Protein AF-A0A2D6A0P9-F1 (afdb_monomer_lite)

Radius of gyration: 38.83 Å; chains: 1; bounding box: 72×22×113 Å

Structure (mmCIF, N/CA/C/O backbone):
data_AF-A0A2D6A0P9-F1
#
_entry.id   AF-A0A2D6A0P9-F1
#
loop_
_atom_site.group_PDB
_atom_site.id
_atom_site.type_symbol
_atom_site.label_atom_id
_atom_site.label_alt_id
_atom_site.label_comp_id
_atom_site.label_asym_id
_atom_site.label_entity_id
_atom_site.label_seq_id
_atom_site.pdbx_PDB_ins_code
_atom_site.Cartn_x
_atom_site.Cartn_y
_atom_site.Cartn_z
_atom_site.occupancy
_atom_site.B_iso_or_equiv
_atom_site.auth_seq_id
_atom_site.auth_comp_id
_atom_site.auth_asym_id
_atom_site.auth_atom_id
_atom_site.pdbx_PDB_model_num
ATOM 1 N N . MET A 1 1 ? -15.999 3.905 63.689 1.00 40.38 1 MET A N 1
ATOM 2 C CA . MET A 1 1 ? -17.052 3.906 62.645 1.00 40.38 1 MET A CA 1
ATOM 3 C C . MET A 1 1 ? -16.659 4.670 61.377 1.00 40.38 1 MET A C 1
ATOM 5 O O . MET A 1 1 ? -16.803 4.111 60.302 1.00 40.38 1 MET A O 1
ATOM 9 N N . ARG A 1 2 ? -16.062 5.872 61.453 1.00 30.16 2 ARG A N 1
ATOM 10 C CA . ARG A 1 2 ? -15.564 6.620 60.271 1.00 30.16 2 ARG A CA 1
ATOM 11 C C . ARG A 1 2 ? -14.495 5.871 59.438 1.00 30.16 2 ARG A C 1
ATOM 13 O O . ARG A 1 2 ? -14.420 6.048 58.229 1.00 30.16 2 ARG A O 1
ATOM 20 N N . ASN A 1 3 ? -13.728 4.979 60.074 1.00 32.72 3 ASN A N 1
ATOM 21 C CA . ASN A 1 3 ? -12.603 4.271 59.447 1.00 32.72 3 ASN A CA 1
ATOM 22 C C . ASN A 1 3 ? -12.998 3.080 58.550 1.00 32.72 3 ASN A C 1
ATOM 24 O O . ASN A 1 3 ? -12.207 2.706 57.693 1.00 32.72 3 ASN A O 1
ATOM 28 N N . GLN A 1 4 ? -14.196 2.499 58.692 1.00 40.84 4 GLN A N 1
ATOM 29 C CA . GLN A 1 4 ? -14.620 1.361 57.851 1.00 40.84 4 GLN A CA 1
ATOM 30 C C . GLN A 1 4 ? -15.237 1.815 56.521 1.00 40.84 4 GLN A C 1
ATOM 32 O O . GLN A 1 4 ? -14.957 1.229 55.479 1.00 40.84 4 GLN A O 1
ATOM 37 N N . ILE A 1 5 ? -15.986 2.922 56.535 1.00 40.41 5 ILE A N 1
ATOM 38 C CA . ILE A 1 5 ? -16.500 3.564 55.316 1.00 40.41 5 ILE A CA 1
ATOM 39 C C . ILE A 1 5 ? -15.340 4.164 54.507 1.00 40.41 5 ILE A C 1
ATOM 41 O O . ILE A 1 5 ? -15.292 4.011 53.289 1.00 40.41 5 ILE A O 1
ATOM 45 N N . LEU A 1 6 ? -14.347 4.762 55.181 1.00 35.59 6 LEU A N 1
ATOM 46 C CA . LEU A 1 6 ? -13.111 5.193 54.527 1.00 35.59 6 LEU A CA 1
ATOM 47 C C . LEU A 1 6 ? -12.331 4.011 53.943 1.00 35.59 6 LEU A C 1
ATOM 49 O O . LEU A 1 6 ? -11.825 4.157 52.845 1.00 35.59 6 LEU A O 1
ATOM 53 N N . GLY A 1 7 ? -12.291 2.845 54.600 1.00 37.56 7 GLY A N 1
ATOM 54 C CA . GLY A 1 7 ? -11.645 1.638 54.068 1.00 37.56 7 GLY A CA 1
ATOM 55 C C . GLY A 1 7 ? -12.278 1.121 52.771 1.00 37.56 7 GLY A C 1
ATOM 56 O O . GLY A 1 7 ? -11.560 0.797 51.827 1.00 37.56 7 GLY A O 1
ATOM 57 N N . LEU A 1 8 ? -13.610 1.122 52.674 1.00 39.59 8 LEU A N 1
ATOM 58 C CA . LEU A 1 8 ? -14.334 0.762 51.447 1.00 39.59 8 LEU A CA 1
ATOM 59 C C . LEU A 1 8 ? -14.102 1.779 50.317 1.00 39.59 8 LEU A C 1
ATOM 61 O O . LEU A 1 8 ? -13.885 1.384 49.176 1.00 39.59 8 LEU A O 1
ATOM 65 N N . ILE A 1 9 ? -14.054 3.077 50.630 1.00 41.88 9 ILE A N 1
ATOM 66 C CA . ILE A 1 9 ? -13.776 4.135 49.643 1.00 41.88 9 ILE A CA 1
ATOM 67 C C . ILE A 1 9 ? -12.290 4.141 49.217 1.00 41.88 9 ILE A C 1
ATOM 69 O O . ILE A 1 9 ? -11.996 4.334 48.039 1.00 41.88 9 ILE A O 1
ATOM 73 N N . PHE A 1 10 ? -11.348 3.864 50.128 1.00 35.12 10 PHE A N 1
ATOM 74 C CA . PHE A 1 10 ? -9.910 3.758 49.824 1.00 35.12 10 PHE A CA 1
ATOM 75 C C . PHE A 1 10 ? -9.577 2.515 48.990 1.00 35.12 10 PHE A C 1
ATOM 77 O O . PHE A 1 10 ? -8.686 2.550 48.147 1.00 35.12 10 PHE A O 1
ATOM 84 N N . SER A 1 11 ? -10.326 1.424 49.173 1.00 42.66 11 SER A N 1
ATOM 85 C CA . SER A 1 11 ? -10.212 0.229 48.323 1.00 42.66 11 SER A CA 1
ATOM 86 C C . SER A 1 11 ? -10.643 0.523 46.877 1.00 42.66 11 SER A C 1
ATOM 88 O O . SER A 1 11 ? -10.115 -0.061 45.933 1.00 42.66 11 SER A O 1
ATOM 90 N N . PHE A 1 12 ? -11.562 1.479 46.698 1.00 39.47 12 PHE A N 1
ATOM 91 C CA . PHE A 1 12 ? -12.054 1.936 45.398 1.00 39.47 12 PHE A CA 1
ATOM 92 C C . PHE A 1 12 ? -11.124 2.938 44.692 1.00 39.47 12 PHE A C 1
ATOM 94 O O . PHE A 1 12 ? -11.155 3.001 43.467 1.00 39.47 12 PHE A O 1
ATOM 101 N N . SER A 1 13 ? -10.273 3.691 45.403 1.00 40.31 13 SER A N 1
ATOM 102 C CA . SER A 1 13 ? -9.307 4.618 44.778 1.00 40.31 13 SER A CA 1
ATOM 103 C C . SER A 1 13 ? -8.029 3.935 44.272 1.00 40.31 13 SER A C 1
ATOM 105 O O . SER A 1 13 ? -7.332 4.492 43.425 1.00 40.31 13 SER A O 1
ATOM 107 N N . LEU A 1 14 ? -7.747 2.711 44.729 1.00 40.72 14 LEU A N 1
ATOM 108 C CA . LEU A 1 14 ? -6.624 1.883 44.266 1.00 40.72 14 LEU A CA 1
ATOM 109 C C . LEU A 1 14 ? -6.946 1.049 43.013 1.00 40.72 14 LEU A C 1
ATOM 111 O O . LEU A 1 14 ? -6.034 0.645 42.292 1.00 40.72 14 LEU A O 1
ATOM 115 N N . PHE A 1 15 ? -8.226 0.833 42.706 1.00 39.34 15 PHE A N 1
ATOM 116 C CA . PHE A 1 15 ? -8.647 0.035 41.550 1.00 39.34 15 PHE A CA 1
ATOM 117 C C . PHE A 1 15 ? -8.414 0.720 40.184 1.00 39.34 15 PHE A C 1
ATOM 119 O O . PHE A 1 15 ? -7.954 0.047 39.261 1.00 39.34 15 PHE A O 1
ATOM 126 N N . PRO A 1 16 ? -8.617 2.047 40.018 1.00 44.25 16 PRO A N 1
ATOM 127 C CA . PRO A 1 16 ? -8.251 2.738 38.783 1.00 44.25 16 PRO A CA 1
ATOM 128 C C . PRO A 1 16 ? -6.735 2.776 38.570 1.00 44.25 16 PRO A C 1
ATOM 130 O O . PRO A 1 16 ? -6.275 2.727 37.433 1.00 44.25 16 PRO A O 1
ATOM 133 N N . ALA A 1 17 ? -5.951 2.827 39.654 1.00 33.84 17 ALA A N 1
ATOM 134 C CA . ALA A 1 17 ? -4.496 2.876 39.574 1.00 33.84 17 ALA A CA 1
ATOM 135 C C . ALA A 1 17 ? -3.906 1.557 39.056 1.00 33.84 17 ALA A C 1
ATOM 137 O O . ALA A 1 17 ? -2.987 1.596 38.252 1.00 33.84 17 ALA A O 1
ATOM 138 N N . ALA A 1 18 ? -4.461 0.398 39.423 1.00 38.28 18 ALA A N 1
ATOM 139 C CA . ALA A 1 18 ? -3.996 -0.890 38.898 1.00 38.28 18 ALA A CA 1
ATOM 140 C C . ALA A 1 18 ? -4.337 -1.100 37.408 1.00 38.28 18 ALA A C 1
ATOM 142 O O . ALA A 1 18 ? -3.587 -1.766 36.700 1.00 38.28 18 ALA A O 1
ATOM 143 N N . VAL A 1 19 ? -5.426 -0.494 36.916 1.00 40.72 19 VAL A N 1
ATOM 144 C CA . VAL A 1 19 ? -5.802 -0.505 35.487 1.00 40.72 19 VAL A CA 1
ATOM 145 C C . VAL A 1 19 ? -4.968 0.501 34.675 1.00 40.72 19 VAL A C 1
ATOM 147 O O . VAL A 1 19 ? -4.683 0.258 33.506 1.00 40.72 19 VAL A O 1
ATOM 150 N N . LEU A 1 20 ? -4.526 1.604 35.293 1.00 39.50 20 LEU A N 1
ATOM 151 C CA . LEU A 1 20 ? -3.687 2.636 34.664 1.00 39.50 20 LEU A CA 1
ATOM 152 C C . LEU A 1 20 ? -2.169 2.413 34.823 1.00 39.50 20 LEU A C 1
ATOM 154 O O . LEU A 1 20 ? -1.399 3.016 34.083 1.00 39.50 20 LEU A O 1
ATOM 158 N N . ALA A 1 21 ? -1.726 1.570 35.761 1.00 34.00 21 ALA A N 1
ATOM 159 C CA . ALA A 1 21 ? -0.309 1.287 36.031 1.00 34.00 21 ALA A CA 1
ATOM 160 C C . ALA A 1 21 ? 0.241 0.064 35.276 1.00 34.00 21 ALA A C 1
ATOM 162 O O . ALA A 1 21 ? 1.379 -0.345 35.512 1.00 34.00 21 ALA A O 1
ATOM 163 N N . MET A 1 22 ? -0.538 -0.537 34.372 1.00 36.09 22 MET A N 1
ATOM 164 C CA . MET A 1 22 ? -0.030 -1.603 33.509 1.00 36.09 22 MET A CA 1
ATOM 165 C C . MET A 1 22 ? 0.780 -1.012 32.355 1.00 36.09 22 MET A C 1
ATOM 167 O O . MET A 1 22 ? 0.416 0.040 31.824 1.00 36.09 22 MET A O 1
ATOM 171 N N . PRO A 1 23 ? 1.903 -1.651 31.984 1.00 34.94 23 PRO A N 1
ATOM 172 C CA . PRO A 1 23 ? 2.896 -1.041 31.123 1.00 34.94 23 PRO A CA 1
ATOM 173 C C . PRO A 1 23 ? 2.251 -0.695 29.788 1.00 34.94 23 PRO A C 1
ATOM 175 O O . PRO A 1 23 ? 1.823 -1.576 29.041 1.00 34.94 23 PRO A O 1
ATOM 178 N N . ILE A 1 24 ? 2.236 0.601 29.472 1.00 38.19 24 ILE A N 1
ATOM 179 C CA . ILE A 1 24 ? 2.260 1.059 28.088 1.00 38.19 24 ILE A CA 1
ATOM 180 C C . ILE A 1 24 ? 3.425 0.295 27.468 1.00 38.19 24 ILE A C 1
ATOM 182 O O . ILE A 1 24 ? 4.579 0.506 27.844 1.00 38.19 24 ILE A O 1
ATOM 186 N N . CYS A 1 25 ? 3.093 -0.698 26.642 1.00 35.44 25 CYS A N 1
ATOM 187 C CA . CYS A 1 25 ? 4.064 -1.596 26.040 1.00 35.44 25 CYS A CA 1
ATOM 188 C C . CYS A 1 25 ? 5.194 -0.737 25.449 1.00 35.44 25 CYS A C 1
ATOM 190 O O . CYS A 1 25 ? 4.895 0.185 24.682 1.00 35.44 25 CYS A O 1
ATOM 192 N N . PRO A 1 26 ? 6.467 -0.968 25.822 1.00 31.84 26 PRO A N 1
ATOM 193 C CA . PRO A 1 26 ? 7.563 -0.185 25.276 1.00 31.84 26 PRO A CA 1
ATOM 194 C C . PRO A 1 26 ? 7.586 -0.352 23.750 1.00 31.84 26 PRO A C 1
ATOM 196 O O . PRO A 1 26 ? 7.115 -1.378 23.244 1.00 31.84 26 PRO A O 1
ATOM 199 N N . PRO A 1 27 ? 8.123 0.626 22.998 1.00 36.53 27 PRO A N 1
ATOM 200 C CA . PRO A 1 27 ? 8.200 0.546 21.546 1.00 36.53 27 PRO A CA 1
ATOM 201 C C . PRO A 1 27 ? 9.000 -0.704 21.170 1.00 36.53 27 PRO A C 1
ATOM 203 O O . PRO A 1 27 ? 10.221 -0.751 21.326 1.00 36.53 27 PRO A O 1
ATOM 206 N N . MET A 1 28 ? 8.302 -1.757 20.733 1.00 39.94 28 MET A N 1
ATOM 207 C CA . MET A 1 28 ? 8.929 -3.028 20.395 1.00 39.94 28 MET A CA 1
ATOM 208 C C . MET A 1 28 ? 9.713 -2.867 19.097 1.00 39.94 28 MET A C 1
ATOM 210 O O . MET A 1 28 ? 9.201 -3.029 17.989 1.00 39.94 28 MET A O 1
ATOM 214 N N . GLY A 1 29 ? 11.003 -2.588 19.252 1.00 38.53 29 GLY A N 1
ATOM 215 C CA . GLY A 1 29 ? 11.995 -2.936 18.258 1.00 38.53 29 GLY A CA 1
ATOM 216 C C . GLY A 1 29 ? 11.940 -4.441 17.993 1.00 38.53 29 GLY A C 1
ATOM 217 O O . GLY A 1 29 ? 12.135 -5.250 18.893 1.00 38.53 29 GLY A O 1
ATOM 218 N N . LYS A 1 30 ? 11.679 -4.796 16.733 1.00 39.06 30 LYS A N 1
ATOM 219 C CA . LYS A 1 30 ? 12.112 -6.041 16.081 1.00 39.06 30 LYS A CA 1
ATOM 220 C C . LYS A 1 30 ? 11.936 -7.325 16.918 1.00 39.06 30 LYS A C 1
ATOM 222 O O . LYS A 1 30 ? 12.887 -8.079 17.082 1.00 39.06 30 LYS A O 1
ATOM 227 N N . SER A 1 31 ? 10.727 -7.636 17.385 1.00 35.78 31 SER A N 1
ATOM 228 C CA . SER A 1 31 ? 10.410 -9.007 17.805 1.00 35.78 31 SER A CA 1
ATOM 229 C C . SER A 1 31 ? 9.041 -9.436 17.300 1.00 35.78 31 SER A C 1
ATOM 231 O O . SER A 1 31 ? 8.040 -8.733 17.407 1.00 35.78 31 SER A O 1
ATOM 233 N N . LYS A 1 32 ? 9.043 -10.603 16.665 1.00 42.59 32 LYS A N 1
ATOM 234 C C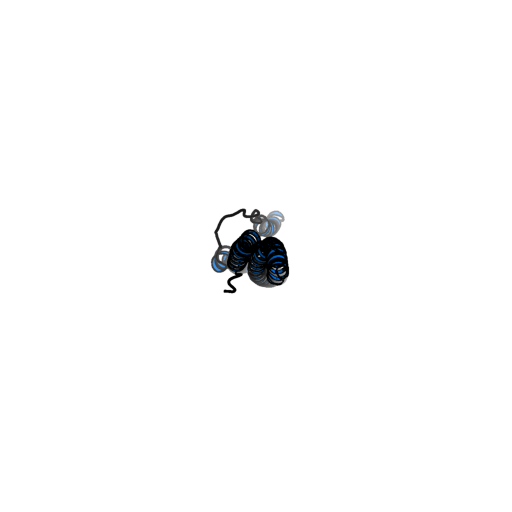A . LYS A 1 32 ? 7.953 -11.212 15.914 1.00 42.59 32 LYS A CA 1
ATOM 235 C C . LYS A 1 32 ? 7.020 -11.920 16.896 1.00 42.59 32 LYS A C 1
ATOM 237 O O . LYS A 1 32 ? 6.983 -13.142 16.940 1.00 42.59 32 LYS A O 1
ATOM 242 N N . VAL A 1 33 ? 6.285 -11.157 17.696 1.00 41.34 33 VAL A N 1
ATOM 243 C CA . VAL A 1 33 ? 5.183 -11.690 18.504 1.00 41.34 33 VAL A CA 1
ATOM 244 C C . VAL A 1 33 ? 3.935 -10.918 18.115 1.00 41.34 33 VAL A C 1
ATOM 246 O O . VAL A 1 33 ? 3.588 -9.906 18.712 1.00 41.34 33 VAL A O 1
ATOM 249 N N . ALA A 1 34 ? 3.276 -11.386 17.055 1.00 42.88 34 ALA A N 1
ATOM 250 C CA . ALA A 1 34 ? 1.879 -11.056 16.826 1.00 42.88 34 ALA A CA 1
ATOM 251 C C . ALA A 1 34 ? 1.097 -11.698 17.980 1.00 42.88 34 ALA A C 1
ATOM 253 O O . ALA A 1 34 ? 0.777 -12.885 17.945 1.00 42.88 34 ALA A O 1
ATOM 254 N N . MET A 1 35 ? 0.923 -10.950 19.067 1.00 47.53 35 MET A N 1
ATOM 255 C CA . MET A 1 35 ? 0.107 -11.389 20.186 1.00 47.53 35 MET A CA 1
ATOM 256 C C . MET A 1 35 ? -1.341 -11.378 19.696 1.00 47.53 35 MET A C 1
ATOM 258 O O . MET A 1 35 ? -1.884 -10.332 19.351 1.00 47.53 35 MET A O 1
ATOM 262 N N . ASP A 1 36 ? -1.901 -12.574 19.553 1.00 52.47 36 ASP A N 1
ATOM 263 C CA . ASP A 1 36 ? -3.213 -12.807 18.962 1.00 52.47 36 ASP A CA 1
ATOM 264 C C . ASP A 1 36 ? -4.312 -12.069 19.749 1.00 52.47 36 ASP A C 1
ATOM 266 O O . ASP A 1 36 ? -4.339 -12.119 20.981 1.00 52.47 36 ASP A O 1
ATOM 270 N N . HIS A 1 37 ? -5.223 -11.390 19.049 1.00 51.22 37 HIS A N 1
ATOM 271 C CA . HIS A 1 37 ? -6.254 -10.513 19.626 1.00 51.22 37 HIS A CA 1
ATOM 272 C C . HIS A 1 37 ? -7.134 -11.243 20.659 1.00 51.22 37 HIS A C 1
ATOM 274 O O . HIS A 1 37 ? -7.597 -10.631 21.626 1.00 51.22 37 HIS A O 1
ATOM 280 N N . ARG A 1 38 ? -7.337 -12.562 20.509 1.00 51.59 38 ARG A N 1
ATOM 281 C CA . ARG A 1 38 ? -8.030 -13.381 21.522 1.00 51.59 38 ARG A CA 1
ATOM 282 C C . ARG A 1 38 ? -7.304 -13.373 22.860 1.00 51.59 38 ARG A C 1
ATOM 284 O O . ARG A 1 38 ? -7.925 -13.133 23.883 1.00 51.59 38 ARG A O 1
ATOM 291 N N . ARG A 1 39 ? -5.977 -13.522 22.858 1.00 52.22 39 ARG A N 1
ATOM 292 C CA . ARG A 1 39 ? -5.190 -13.591 24.095 1.00 52.22 39 ARG A CA 1
ATOM 293 C C . ARG A 1 39 ? -5.232 -12.299 24.903 1.00 52.22 39 ARG A C 1
ATOM 295 O O . ARG A 1 39 ? -5.193 -12.377 26.120 1.00 52.22 39 ARG A O 1
ATOM 302 N N . MET A 1 40 ? -5.324 -11.134 24.263 1.00 53.06 40 MET A N 1
ATOM 303 C CA . MET A 1 40 ? -5.421 -9.853 24.978 1.00 53.06 40 MET A CA 1
ATOM 304 C C . MET A 1 40 ? -6.813 -9.628 25.587 1.00 53.06 40 MET A C 1
ATOM 306 O O . MET A 1 40 ? -6.918 -9.140 26.710 1.00 53.06 40 MET A O 1
ATOM 310 N N . ASN A 1 41 ? -7.868 -10.027 24.872 1.00 52.09 41 ASN A N 1
ATOM 311 C CA . ASN A 1 41 ? -9.249 -9.924 25.349 1.00 52.09 41 ASN A CA 1
ATOM 312 C C . ASN A 1 41 ? -9.524 -10.931 26.489 1.00 52.09 41 ASN A C 1
ATOM 314 O O . ASN A 1 41 ? -10.116 -10.583 27.510 1.00 52.09 41 ASN A O 1
ATOM 318 N N . ASP A 1 42 ? -8.990 -12.148 26.360 1.00 52.88 42 ASP A N 1
ATOM 319 C CA . ASP A 1 42 ? -9.155 -13.226 27.339 1.00 52.88 42 ASP A CA 1
ATOM 320 C C . ASP A 1 42 ? -8.286 -13.024 28.597 1.00 52.88 42 ASP A C 1
ATOM 322 O O . ASP A 1 42 ? -8.706 -13.376 29.696 1.00 52.88 42 ASP A O 1
ATOM 326 N N . ALA A 1 43 ? -7.085 -12.439 28.477 1.00 51.53 43 ALA A N 1
ATOM 327 C CA . ALA A 1 43 ? -6.155 -12.310 29.607 1.00 51.53 43 ALA A CA 1
ATOM 328 C C . ALA A 1 43 ? -6.420 -11.107 30.530 1.00 51.53 43 ALA A C 1
ATOM 330 O O . ALA A 1 43 ? -5.921 -11.098 31.654 1.00 51.53 43 ALA A O 1
ATOM 331 N N . LEU A 1 44 ? -7.157 -10.084 30.076 1.00 53.31 44 LEU A N 1
ATOM 332 C CA . LEU A 1 44 ? -7.300 -8.817 30.812 1.00 53.31 44 LEU A CA 1
ATOM 333 C C . LEU A 1 44 ? -8.755 -8.380 31.049 1.00 53.31 44 LEU A C 1
ATOM 335 O O . LEU A 1 44 ? -9.024 -7.755 32.074 1.00 53.31 44 LEU A O 1
ATOM 339 N N . TYR A 1 45 ? -9.698 -8.707 30.154 1.00 54.75 45 TYR A N 1
ATOM 340 C CA . TYR A 1 45 ? -11.042 -8.108 30.175 1.00 54.75 45 TYR A CA 1
ATOM 341 C C . TYR A 1 45 ? -12.130 -8.964 30.814 1.00 54.75 45 TYR A C 1
ATOM 343 O O . TYR A 1 45 ? -12.875 -8.454 31.657 1.00 54.75 45 TYR A O 1
ATOM 351 N N . LEU A 1 46 ? -12.212 -10.250 30.455 1.00 55.34 46 LEU A N 1
ATOM 352 C CA . LEU A 1 46 ? -13.129 -11.181 31.124 1.00 55.34 46 LEU A CA 1
ATOM 353 C C . LEU A 1 46 ? -12.936 -11.172 32.652 1.00 55.34 46 LEU A C 1
ATOM 355 O O . LEU A 1 46 ? -13.923 -10.966 33.358 1.00 55.34 46 LEU A O 1
ATOM 359 N N . PRO A 1 47 ? -11.695 -11.240 33.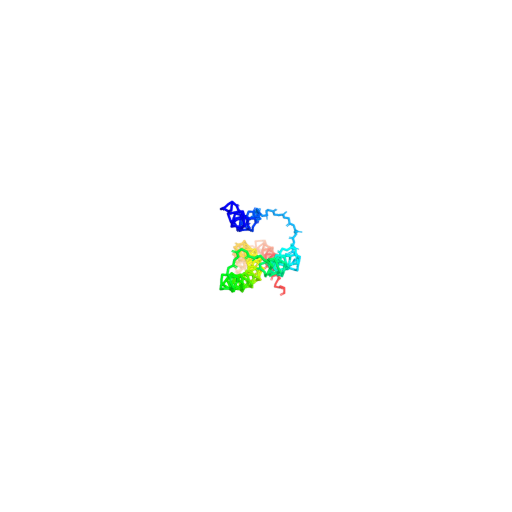181 1.00 61.03 47 PRO A N 1
ATOM 360 C CA . PRO A 1 47 ? -11.477 -11.260 34.622 1.00 61.03 47 PRO A CA 1
ATOM 361 C C . PRO A 1 47 ? -11.974 -9.995 35.326 1.00 61.03 47 PRO A C 1
ATOM 363 O O . PRO A 1 47 ? -12.538 -10.086 36.407 1.00 61.03 47 PRO A O 1
ATOM 366 N N . ALA A 1 48 ? -11.811 -8.804 34.740 1.00 59.25 48 ALA A N 1
ATOM 367 C CA . ALA A 1 48 ? -12.199 -7.551 35.395 1.00 59.25 48 ALA A CA 1
ATOM 368 C C . ALA A 1 48 ? -13.725 -7.371 35.486 1.00 59.25 48 ALA A C 1
ATOM 370 O O . ALA A 1 48 ? -14.236 -6.900 36.505 1.00 59.25 48 ALA A O 1
ATOM 371 N N . VAL A 1 49 ? -14.462 -7.764 34.440 1.00 60.81 49 VAL A N 1
ATOM 372 C CA . VAL A 1 49 ? -15.934 -7.710 34.433 1.00 60.81 49 VAL A CA 1
ATOM 373 C C . VAL A 1 49 ? -16.519 -8.802 35.332 1.00 60.81 49 VAL A C 1
ATOM 375 O O . VAL A 1 49 ? -17.444 -8.527 36.096 1.00 60.81 49 VAL A O 1
ATOM 378 N N . GLU A 1 50 ? -15.944 -10.006 35.308 1.00 64.25 50 GLU A N 1
ATOM 379 C CA . GLU A 1 50 ? -16.339 -11.117 36.182 1.00 64.25 50 GLU A CA 1
ATOM 380 C C . GLU A 1 50 ? -16.034 -10.830 37.659 1.00 64.25 50 GLU A C 1
ATOM 382 O O . GLU A 1 50 ? -16.865 -11.112 38.523 1.00 64.25 50 GLU A O 1
ATOM 387 N N . LEU A 1 51 ? -14.896 -10.195 37.964 1.00 65.25 51 LEU A N 1
ATOM 388 C CA . LEU A 1 51 ? -14.559 -9.736 39.314 1.00 65.25 51 LEU A CA 1
ATOM 389 C C . LEU A 1 51 ? -15.527 -8.654 39.799 1.00 65.25 51 LEU A C 1
ATOM 391 O O . LEU A 1 51 ? -15.915 -8.681 40.965 1.00 65.25 51 LEU A O 1
ATOM 395 N N . PHE A 1 52 ? -15.951 -7.731 38.929 1.00 67.06 52 PHE A N 1
ATOM 396 C CA . PHE A 1 52 ? -16.940 -6.719 39.302 1.00 67.06 52 PHE A CA 1
ATOM 397 C C . PHE A 1 52 ? -18.312 -7.338 39.583 1.00 67.06 52 PHE A C 1
ATOM 399 O O . PHE A 1 52 ? -18.927 -7.011 40.598 1.00 67.06 52 PHE A O 1
ATOM 406 N N . ASP A 1 53 ? -18.791 -8.242 38.724 1.00 66.81 53 ASP A N 1
ATOM 407 C CA . ASP A 1 53 ? -20.076 -8.910 38.936 1.00 66.81 53 ASP A CA 1
ATOM 408 C C . ASP A 1 53 ? -20.023 -9.790 40.205 1.00 66.81 53 ASP A C 1
ATOM 410 O O . ASP A 1 53 ? -20.920 -9.702 41.043 1.00 66.81 53 ASP A O 1
ATOM 414 N N . SER A 1 54 ? -18.934 -10.536 40.429 1.00 68.19 54 SER A N 1
ATOM 415 C CA . SER A 1 54 ? -18.695 -11.310 41.661 1.00 68.19 54 SER A CA 1
ATOM 416 C C . SER A 1 54 ? -18.680 -10.425 42.918 1.00 68.19 54 SER A C 1
ATOM 418 O O . SER A 1 54 ? -19.391 -10.694 43.891 1.00 68.19 54 SER A O 1
ATOM 420 N N . TYR A 1 55 ? -17.952 -9.304 42.878 1.00 65.56 55 TYR A N 1
ATOM 421 C CA . TYR A 1 55 ? -17.897 -8.333 43.972 1.00 65.56 55 TYR A CA 1
ATOM 422 C C . TYR A 1 55 ? -19.262 -7.678 44.226 1.00 65.56 55 TYR A C 1
ATOM 424 O O . TYR A 1 55 ? -19.661 -7.512 45.378 1.00 65.56 55 TYR A O 1
ATOM 432 N N . TYR A 1 56 ? -20.020 -7.339 43.180 1.00 65.62 56 TYR A N 1
ATOM 433 C CA . TYR A 1 56 ? -21.367 -6.782 43.315 1.00 65.62 56 TYR A CA 1
ATOM 434 C C . TYR A 1 56 ? -22.324 -7.778 43.979 1.00 65.62 56 TYR A C 1
ATOM 436 O O . TYR A 1 56 ? -23.069 -7.396 44.883 1.00 65.62 56 TYR A O 1
ATOM 444 N N . TYR A 1 57 ? -22.291 -9.053 43.581 1.00 64.12 57 TYR A N 1
ATOM 445 C CA . TYR A 1 57 ? -23.138 -10.084 44.181 1.00 64.12 57 TYR A CA 1
ATOM 446 C C . TYR A 1 57 ? -22.778 -10.361 45.643 1.00 64.12 57 TYR A C 1
ATOM 448 O O . TYR A 1 57 ? -23.692 -10.465 46.462 1.00 64.12 57 TYR A O 1
ATOM 456 N N . HIS A 1 58 ? -21.491 -10.394 45.999 1.00 60.53 58 HIS A N 1
ATOM 457 C CA . HIS A 1 58 ? -21.076 -10.556 47.395 1.00 60.53 58 HIS A CA 1
ATOM 458 C C . HIS A 1 58 ? -21.443 -9.350 48.271 1.00 60.53 58 HIS A C 1
ATOM 460 O O . HIS A 1 58 ? -22.081 -9.521 49.307 1.00 60.53 58 HIS A O 1
ATOM 466 N N . ASN A 1 59 ? -21.167 -8.120 47.833 1.00 61.97 59 ASN A N 1
ATOM 467 C CA . ASN A 1 59 ? -21.465 -6.934 48.647 1.00 61.97 59 ASN A CA 1
ATOM 468 C C . ASN A 1 59 ? -22.961 -6.615 48.732 1.00 61.97 59 ASN A C 1
ATOM 470 O O . ASN A 1 59 ? -23.410 -6.024 49.712 1.00 61.97 59 ASN A O 1
ATOM 474 N N . LYS A 1 60 ? -23.766 -7.015 47.740 1.00 60.00 60 LYS A N 1
ATOM 475 C CA . LYS A 1 60 ? -25.228 -6.894 47.815 1.00 60.00 60 LYS A CA 1
ATOM 476 C C . LYS A 1 60 ? -25.802 -7.734 48.963 1.00 60.00 60 LYS A C 1
ATOM 478 O O . LYS A 1 60 ? -26.773 -7.306 49.586 1.00 60.00 60 LYS A O 1
ATOM 483 N N . VAL A 1 61 ? -25.198 -8.890 49.253 1.00 58.03 61 VAL A N 1
ATOM 484 C CA . VAL A 1 61 ? -25.567 -9.742 50.394 1.00 58.03 61 VAL A CA 1
ATOM 485 C C . VAL A 1 61 ? -25.168 -9.065 51.710 1.00 58.03 61 VAL A C 1
ATOM 487 O O . VAL A 1 61 ? -26.022 -8.916 52.582 1.00 58.03 61 VAL A O 1
ATOM 490 N N . ASP A 1 62 ? -23.953 -8.526 51.814 1.00 64.25 62 ASP A N 1
ATOM 491 C CA . ASP A 1 62 ? -23.473 -7.870 53.042 1.00 64.25 62 ASP A CA 1
ATOM 492 C C . ASP A 1 62 ? -24.213 -6.559 53.367 1.00 64.25 62 ASP A C 1
ATOM 494 O O . ASP A 1 62 ? -24.595 -6.309 54.513 1.00 64.25 62 ASP A O 1
ATOM 498 N N . LEU A 1 63 ? -24.516 -5.737 52.356 1.00 64.62 63 LEU A N 1
ATOM 499 C CA . LEU A 1 63 ? -25.297 -4.504 52.520 1.00 64.62 63 LEU A CA 1
ATOM 500 C C . LEU A 1 63 ? -26.744 -4.776 52.949 1.00 64.62 63 LEU A C 1
ATOM 502 O O . LEU A 1 63 ? -27.335 -3.953 53.644 1.00 64.62 63 LEU A O 1
ATOM 506 N N . SER A 1 64 ? -27.318 -5.920 52.559 1.00 63.12 64 SER A N 1
ATOM 507 C CA . SER A 1 64 ? -28.679 -6.307 52.956 1.00 63.12 64 SER A CA 1
ATOM 508 C C . SER A 1 64 ? -28.781 -6.756 54.419 1.00 63.12 64 SER A C 1
ATOM 510 O O . SER A 1 64 ? -29.848 -6.636 55.019 1.00 63.12 64 SER A O 1
ATOM 512 N N . GLN A 1 65 ? -27.674 -7.228 55.007 1.00 64.88 65 GLN A N 1
ATOM 513 C CA . GLN A 1 65 ? -27.613 -7.726 56.386 1.00 64.88 65 GLN A CA 1
ATOM 514 C C . GLN A 1 65 ? -27.109 -6.684 57.396 1.00 64.88 65 GLN A C 1
ATOM 516 O O . GLN A 1 65 ? -27.288 -6.861 58.603 1.00 64.88 65 GLN A O 1
ATOM 521 N N . ASN A 1 66 ? -26.504 -5.589 56.929 1.00 63.59 66 ASN A N 1
ATOM 522 C CA . ASN A 1 66 ? -25.929 -4.565 57.794 1.00 63.59 66 ASN A CA 1
ATOM 523 C C . ASN A 1 66 ? -27.022 -3.726 58.474 1.00 63.59 66 ASN A C 1
ATOM 525 O O . ASN A 1 66 ? -27.594 -2.847 57.835 1.00 63.59 66 ASN A O 1
ATOM 529 N N . ARG A 1 67 ? -27.314 -3.992 59.756 1.00 65.56 67 ARG A N 1
ATOM 530 C CA . ARG A 1 67 ? -28.414 -3.375 60.526 1.00 65.56 67 ARG A CA 1
ATOM 531 C C . ARG A 1 67 ? -28.214 -1.891 60.863 1.00 65.56 67 ARG A C 1
ATOM 533 O O . ARG A 1 67 ? -29.192 -1.253 61.235 1.00 65.56 67 ARG A O 1
ATOM 540 N N . ASP A 1 68 ? -27.012 -1.348 60.675 1.00 78.06 68 ASP A N 1
ATOM 541 C CA . ASP A 1 68 ? -26.666 0.032 61.055 1.00 78.06 68 ASP A CA 1
ATOM 542 C C . ASP A 1 68 ? -27.105 1.092 60.029 1.00 78.06 68 ASP A C 1
ATOM 544 O O . ASP A 1 68 ? -27.056 2.286 60.312 1.00 78.06 68 ASP A O 1
ATOM 548 N N . LEU A 1 69 ? -27.542 0.673 58.838 1.00 76.44 69 LEU A N 1
ATOM 549 C CA . LEU A 1 69 ? -28.085 1.562 57.805 1.00 76.44 69 LEU A CA 1
ATOM 550 C C . LEU A 1 69 ? -29.620 1.607 57.860 1.00 76.44 69 LEU A C 1
ATOM 552 O O . LEU A 1 69 ? -30.272 0.632 58.242 1.00 76.44 69 LEU A O 1
ATOM 556 N N . SER A 1 70 ? -30.226 2.708 57.425 1.00 85.12 70 SER A N 1
ATOM 557 C CA . SER A 1 70 ? -31.666 2.759 57.138 1.00 85.12 70 SER A CA 1
ATOM 558 C C . SER A 1 70 ? -32.012 1.990 55.850 1.00 85.12 70 SER A C 1
ATOM 560 O O . SER A 1 70 ? -31.142 1.613 55.057 1.00 85.12 70 SER A O 1
ATOM 562 N N . ALA A 1 71 ? -33.298 1.693 55.635 1.00 81.25 71 ALA A N 1
ATOM 563 C CA . ALA A 1 71 ? -33.755 1.029 54.411 1.00 81.25 71 ALA A CA 1
ATOM 564 C C . ALA A 1 71 ? -33.497 1.888 53.157 1.00 81.25 71 ALA A C 1
ATOM 566 O O . ALA A 1 71 ? -33.005 1.359 52.157 1.00 81.25 71 ALA A O 1
ATOM 567 N N . GLU A 1 72 ? -33.746 3.201 53.230 1.00 83.56 72 GLU A N 1
ATOM 568 C CA . GLU A 1 72 ? -33.430 4.156 52.163 1.00 83.56 72 GLU A CA 1
ATOM 569 C C . GLU A 1 72 ? -31.935 4.191 51.814 1.00 83.56 72 GLU A C 1
ATOM 571 O O . GLU A 1 72 ? -31.586 4.117 50.635 1.00 83.56 72 GLU A O 1
ATOM 576 N N . GLU A 1 73 ? -31.038 4.254 52.805 1.00 81.25 73 GLU A N 1
ATOM 577 C CA . GLU A 1 73 ? -29.587 4.302 52.556 1.00 81.25 73 GLU A CA 1
ATOM 578 C C . GLU A 1 73 ? -29.091 3.030 51.857 1.00 81.25 73 GLU A C 1
ATOM 580 O O . GLU A 1 73 ? -28.335 3.107 50.886 1.00 81.25 73 GLU A O 1
ATOM 585 N N . ARG A 1 74 ? -29.574 1.853 52.283 1.00 77.19 74 ARG A N 1
ATOM 586 C CA . ARG A 1 74 ? -29.266 0.576 51.615 1.00 77.19 74 ARG A CA 1
ATOM 587 C C . ARG A 1 74 ? -29.746 0.569 50.164 1.00 77.19 74 ARG A C 1
ATOM 589 O O . ARG A 1 74 ? -28.999 0.165 49.270 1.00 77.19 74 ARG A O 1
ATOM 596 N N . ALA A 1 75 ? -30.972 1.028 49.914 1.00 81.00 75 ALA A N 1
ATOM 597 C CA . ALA A 1 75 ? -31.538 1.080 48.568 1.00 81.00 75 ALA A CA 1
ATOM 598 C C . ALA A 1 75 ? -30.751 2.028 47.647 1.00 81.00 75 ALA A C 1
ATOM 600 O O . ALA A 1 75 ? -30.484 1.685 46.490 1.00 81.00 75 ALA A O 1
ATOM 601 N N . GLN A 1 76 ? -30.334 3.184 48.167 1.00 81.81 76 GLN A N 1
ATOM 602 C CA . GLN A 1 76 ? -29.561 4.169 47.418 1.00 81.81 76 GLN A CA 1
ATOM 603 C C . GLN A 1 76 ? -28.159 3.647 47.069 1.00 81.81 76 GLN A C 1
ATOM 605 O O . GLN A 1 76 ? -27.764 3.706 45.905 1.00 81.81 76 GLN A O 1
ATOM 610 N N . ILE A 1 77 ? -27.456 3.018 48.017 1.00 81.25 77 ILE A N 1
ATOM 611 C CA . ILE A 1 77 ? -26.146 2.395 47.765 1.00 81.25 77 ILE A CA 1
ATOM 612 C C . ILE A 1 77 ? -26.257 1.317 46.675 1.00 81.25 77 ILE A C 1
ATOM 614 O O . ILE A 1 77 ? -25.484 1.316 45.716 1.00 81.25 77 ILE A O 1
ATOM 618 N N . ILE A 1 78 ? -27.250 0.424 46.759 1.00 79.38 78 ILE A N 1
ATOM 619 C CA . ILE A 1 78 ? -27.463 -0.631 45.751 1.00 79.38 78 ILE A CA 1
ATOM 620 C C . ILE A 1 78 ? -27.703 -0.034 44.355 1.00 79.38 78 ILE A C 1
ATOM 622 O O . ILE A 1 78 ? -27.222 -0.583 43.354 1.00 79.38 78 ILE A O 1
ATOM 626 N N . LYS A 1 79 ? -28.447 1.076 44.278 1.00 81.75 79 LYS A N 1
ATOM 627 C CA . LYS A 1 79 ? -28.711 1.805 43.032 1.00 81.75 79 LYS A CA 1
ATOM 628 C C . LYS A 1 79 ? -27.432 2.419 42.461 1.00 81.75 79 LYS A C 1
ATOM 630 O O . LYS A 1 79 ? -27.175 2.263 41.267 1.00 81.75 79 LYS A O 1
ATOM 635 N N . ASP A 1 80 ? -26.611 3.047 43.295 1.00 81.88 80 ASP A N 1
ATOM 636 C CA . ASP A 1 80 ? -25.360 3.680 42.868 1.00 81.88 80 ASP A CA 1
ATOM 637 C C . ASP A 1 80 ? -24.335 2.651 42.382 1.00 81.88 80 ASP A C 1
ATOM 639 O O . ASP A 1 80 ? -23.750 2.826 41.311 1.00 81.88 80 ASP A O 1
ATOM 643 N N . PHE A 1 81 ? -24.203 1.516 43.075 1.00 79.12 81 PHE A N 1
ATOM 644 C CA . PHE A 1 81 ? -23.364 0.408 42.612 1.00 79.12 81 PHE A CA 1
ATOM 645 C C . PHE A 1 81 ? -23.852 -0.189 41.289 1.00 79.12 81 PHE A C 1
ATOM 647 O O . PHE A 1 81 ? -23.038 -0.501 40.418 1.00 79.12 81 PHE A O 1
ATOM 654 N N . ARG A 1 82 ? -25.172 -0.318 41.093 1.00 78.50 82 ARG A N 1
ATOM 655 C CA . ARG A 1 82 ? -25.729 -0.789 39.815 1.00 78.50 82 ARG A CA 1
ATOM 656 C C . ARG A 1 82 ? -25.384 0.172 38.678 1.00 78.50 82 ARG A C 1
ATOM 658 O O . ARG A 1 82 ? -24.928 -0.260 37.622 1.00 78.50 82 ARG A O 1
ATOM 665 N N . ASN A 1 83 ? -25.555 1.473 38.907 1.00 81.38 83 ASN A N 1
ATOM 666 C CA . ASN A 1 83 ? -25.203 2.507 37.936 1.00 81.38 83 ASN A CA 1
ATOM 667 C C . ASN A 1 83 ? -23.705 2.492 37.608 1.00 81.38 83 ASN A C 1
ATOM 669 O O . ASN A 1 83 ? -23.330 2.629 36.443 1.00 81.38 83 ASN A O 1
ATOM 673 N N . LEU A 1 84 ? -22.849 2.294 38.614 1.00 80.50 84 LEU A N 1
ATOM 674 C CA . LEU A 1 84 ? -21.409 2.162 38.419 1.00 80.50 84 LEU A CA 1
ATOM 675 C C . LEU A 1 84 ? -21.067 0.934 37.565 1.00 80.50 84 LEU A C 1
ATOM 677 O O . LEU A 1 84 ? -20.288 1.054 36.622 1.00 80.50 84 LEU A O 1
ATOM 681 N N . GLY A 1 85 ? -21.709 -0.208 37.820 1.00 77.94 85 GLY A N 1
ATOM 682 C CA . GLY A 1 85 ? -21.535 -1.419 37.017 1.00 77.94 85 GLY A CA 1
ATOM 683 C C . GLY A 1 85 ? -21.906 -1.233 35.549 1.00 77.94 85 GLY A C 1
ATOM 684 O O . GLY A 1 85 ? -21.165 -1.654 34.662 1.00 77.94 85 GLY A O 1
ATOM 685 N N . HIS A 1 86 ? -23.005 -0.527 35.271 1.00 80.00 86 HIS A N 1
ATOM 686 C CA . HIS A 1 86 ? -23.371 -0.176 33.898 1.00 80.00 86 HIS A CA 1
ATOM 687 C C . HIS A 1 86 ? -22.322 0.716 33.225 1.00 80.00 86 HIS A C 1
ATOM 689 O O . HIS A 1 86 ? -21.954 0.462 32.078 1.00 80.00 86 HIS A O 1
ATOM 695 N N . LYS A 1 87 ? -21.797 1.724 33.934 1.00 82.44 87 LYS A N 1
ATOM 696 C CA . LYS A 1 87 ? -20.734 2.596 33.406 1.00 82.44 87 LYS A CA 1
ATOM 697 C C . LYS A 1 87 ? -19.453 1.817 33.106 1.00 82.44 87 LYS A C 1
ATOM 699 O O . LYS A 1 87 ? -18.875 2.014 32.042 1.00 82.44 87 LYS A O 1
ATOM 704 N N . ILE A 1 88 ? -19.041 0.910 33.995 1.00 79.88 88 ILE A N 1
ATOM 705 C CA . ILE A 1 88 ? -17.853 0.063 33.802 1.00 79.88 88 ILE A CA 1
ATOM 706 C C . ILE A 1 88 ? -18.021 -0.836 32.574 1.00 79.88 88 ILE A C 1
ATOM 708 O O . ILE A 1 88 ? -17.128 -0.883 31.732 1.00 79.88 88 ILE A O 1
ATOM 712 N N . LYS A 1 89 ? -19.182 -1.487 32.416 1.00 78.50 89 LYS A N 1
ATOM 713 C CA . LYS A 1 89 ? -19.481 -2.306 31.227 1.00 78.50 89 LYS A CA 1
ATOM 714 C C . LYS A 1 89 ? -19.454 -1.477 29.938 1.00 78.50 89 LYS A C 1
ATOM 716 O O . LYS A 1 89 ? -18.899 -1.925 28.938 1.00 78.50 89 LYS A O 1
ATOM 721 N N . GLY A 1 90 ? -19.985 -0.253 29.975 1.00 80.88 90 GLY A N 1
ATOM 722 C CA . GLY A 1 90 ? -19.910 0.684 28.852 1.00 80.88 90 GLY A CA 1
ATOM 723 C C . GLY A 1 90 ? -18.471 1.050 28.480 1.00 80.88 90 GLY A C 1
ATOM 724 O O . GLY A 1 90 ? -18.097 0.954 27.315 1.00 80.88 90 GLY A O 1
ATOM 725 N N . ILE A 1 91 ? -17.640 1.399 29.467 1.00 82.19 91 ILE A N 1
ATOM 726 C CA . ILE A 1 91 ? -16.215 1.703 29.258 1.00 82.19 91 ILE A CA 1
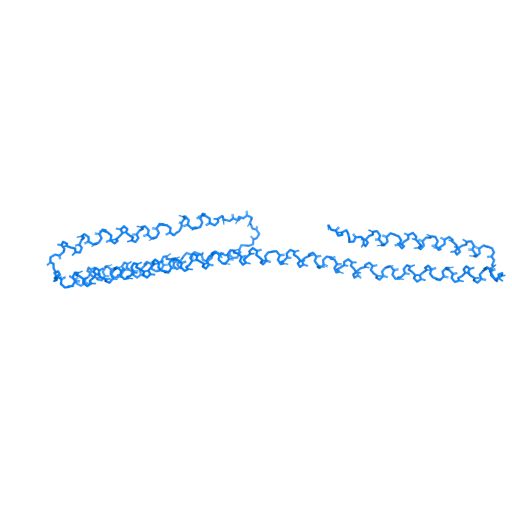ATOM 727 C C . ILE A 1 91 ? -15.480 0.491 28.675 1.00 82.19 91 ILE A C 1
ATOM 729 O O . ILE A 1 91 ? -14.744 0.643 27.702 1.00 82.19 91 ILE A O 1
ATOM 733 N N . ALA A 1 92 ? -15.713 -0.708 29.214 1.00 77.06 92 ALA A N 1
ATOM 734 C CA . ALA A 1 92 ? -15.091 -1.932 28.719 1.00 77.06 92 ALA A CA 1
ATOM 735 C C . ALA A 1 92 ? -15.442 -2.205 27.248 1.00 77.06 92 ALA A C 1
ATOM 737 O O . ALA A 1 92 ? -14.562 -2.508 26.444 1.00 77.06 92 ALA A O 1
ATOM 738 N N . SER A 1 93 ? -16.710 -2.017 26.869 1.00 79.06 93 SER A N 1
ATOM 739 C CA . SER A 1 93 ? -17.137 -2.146 25.473 1.00 79.06 93 SER A CA 1
ATOM 740 C C . SER A 1 93 ? -16.436 -1.136 24.560 1.00 79.06 93 SER A C 1
ATOM 742 O O . SER A 1 93 ? -15.992 -1.502 23.474 1.00 79.06 93 SER A O 1
ATOM 744 N N . THR A 1 94 ? -16.310 0.122 24.992 1.00 82.44 94 THR A N 1
ATOM 745 C CA . THR A 1 94 ? -15.624 1.165 24.216 1.00 82.44 94 THR A CA 1
ATOM 746 C C . THR A 1 94 ? -14.141 0.854 24.039 1.00 82.44 94 THR A C 1
ATOM 748 O O . THR A 1 94 ? -13.612 1.008 22.942 1.00 82.44 94 THR A O 1
ATOM 751 N N . ILE A 1 95 ? -13.454 0.383 25.084 1.00 79.19 95 ILE A N 1
ATOM 752 C CA . ILE A 1 95 ? -12.031 0.037 24.975 1.00 79.19 95 ILE A CA 1
ATOM 753 C C . ILE A 1 95 ? -11.831 -1.173 24.053 1.00 79.19 95 ILE A C 1
ATOM 755 O O . ILE A 1 95 ? -10.865 -1.199 23.286 1.00 79.19 95 ILE A O 1
ATOM 759 N N . ASN A 1 96 ? -12.754 -2.136 24.058 1.00 76.25 96 ASN A N 1
ATOM 760 C CA . ASN A 1 96 ? -12.722 -3.253 23.115 1.00 76.25 96 ASN A CA 1
ATOM 761 C C . ASN A 1 96 ? -12.852 -2.779 21.662 1.00 76.25 96 ASN A C 1
ATOM 763 O O . ASN A 1 96 ? -12.052 -3.189 20.820 1.00 76.25 96 ASN A O 1
ATOM 767 N N . ASP A 1 97 ? -13.786 -1.867 21.376 1.00 80.56 97 ASP A N 1
ATOM 768 C CA . ASP A 1 97 ? -13.912 -1.259 20.044 1.00 80.56 97 ASP A CA 1
ATOM 769 C C . ASP A 1 97 ? -12.635 -0.505 19.638 1.00 80.56 97 ASP A C 1
ATOM 771 O O . ASP A 1 97 ? -12.087 -0.717 18.553 1.00 80.56 97 ASP A O 1
ATOM 775 N N . MET A 1 98 ? -12.093 0.320 20.540 1.00 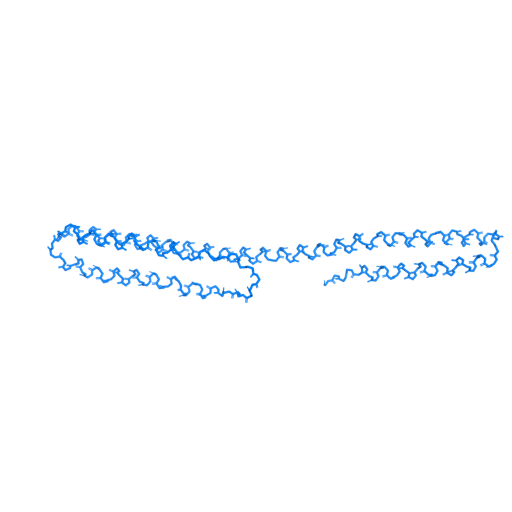79.81 98 MET A N 1
ATOM 776 C CA . MET A 1 98 ? -10.851 1.060 20.296 1.00 79.81 98 MET A CA 1
ATOM 777 C C . MET A 1 98 ? -9.671 0.125 20.013 1.00 79.81 98 MET A C 1
ATOM 779 O O . MET A 1 98 ? -8.872 0.398 19.119 1.00 79.81 98 MET A O 1
ATOM 783 N N . THR A 1 99 ? -9.573 -0.992 20.734 1.00 80.88 99 THR A N 1
ATOM 784 C CA . THR A 1 99 ? -8.507 -1.990 20.563 1.00 80.88 99 THR A CA 1
ATOM 785 C C . THR A 1 99 ? -8.613 -2.706 19.216 1.00 80.88 99 THR A C 1
ATOM 787 O O . THR A 1 99 ? -7.606 -2.874 18.518 1.00 80.88 99 THR A O 1
ATOM 790 N N . ALA A 1 100 ? -9.831 -3.071 18.807 1.00 79.00 100 ALA A N 1
ATOM 791 C CA . ALA A 1 100 ? -10.083 -3.671 17.501 1.00 79.00 100 ALA A CA 1
ATOM 792 C C . ALA A 1 100 ? -9.698 -2.707 16.366 1.00 79.00 100 ALA A C 1
ATOM 794 O O . ALA A 1 100 ? -8.961 -3.071 15.445 1.00 79.00 100 ALA A O 1
ATOM 795 N N . ARG A 1 101 ? -10.117 -1.440 16.471 1.00 84.50 101 ARG A N 1
ATOM 796 C CA . ARG A 1 101 ? -9.787 -0.387 15.497 1.00 84.50 101 ARG A CA 1
ATOM 797 C C . ARG A 1 101 ? -8.291 -0.088 15.439 1.00 84.50 101 ARG A C 1
ATOM 799 O O . ARG A 1 101 ? -7.746 0.086 14.347 1.00 84.50 101 ARG A O 1
ATOM 806 N N . LEU A 1 102 ? -7.612 -0.060 16.586 1.00 82.44 102 LEU A N 1
ATOM 807 C CA . LEU A 1 102 ? -6.161 0.120 16.659 1.00 82.44 102 LEU A CA 1
ATOM 808 C C . LEU A 1 102 ? -5.431 -1.020 15.939 1.00 82.44 102 LEU A C 1
ATOM 810 O O . LEU A 1 102 ? -4.544 -0.769 15.126 1.00 82.44 102 LEU A O 1
ATOM 814 N N . SER A 1 103 ? -5.841 -2.264 16.187 1.00 80.69 103 SER A N 1
ATOM 815 C CA . SER A 1 103 ? -5.261 -3.450 15.545 1.00 80.69 103 SER A CA 1
ATOM 816 C C . SER A 1 103 ? -5.416 -3.413 14.026 1.00 80.69 103 SER A C 1
ATOM 818 O O . SER A 1 103 ? -4.452 -3.656 13.295 1.00 80.69 103 SER A O 1
ATOM 820 N N . GLN A 1 104 ? -6.604 -3.041 13.545 1.00 85.50 104 GLN A N 1
ATOM 821 C CA . GLN A 1 104 ? -6.858 -2.877 12.116 1.00 85.50 104 GLN A CA 1
ATOM 822 C C . GLN A 1 104 ? -5.971 -1.778 11.512 1.00 85.50 104 GLN A C 1
ATOM 824 O O . GLN A 1 104 ? -5.299 -2.005 10.508 1.00 85.50 104 GLN A O 1
ATOM 829 N N . THR A 1 105 ? -5.887 -0.625 12.180 1.00 90.75 105 THR A N 1
ATOM 830 C CA . THR A 1 105 ? -5.070 0.513 11.733 1.00 90.75 105 THR A CA 1
ATOM 831 C C . THR A 1 105 ? -3.588 0.140 11.637 1.00 90.75 105 THR A C 1
ATOM 833 O O . THR A 1 105 ? -2.928 0.470 10.654 1.00 90.75 105 THR A O 1
ATOM 836 N N . MET A 1 106 ? -3.056 -0.602 12.615 1.00 86.38 106 MET A N 1
ATOM 837 C CA . MET A 1 106 ? -1.673 -1.092 12.581 1.00 86.38 106 MET A CA 1
ATOM 838 C C . MET A 1 106 ? -1.418 -2.053 11.411 1.00 86.38 106 MET A C 1
ATOM 840 O O . MET A 1 106 ? -0.357 -1.999 10.786 1.00 86.38 106 MET A O 1
ATOM 844 N N . SER A 1 107 ? -2.385 -2.920 11.096 1.00 86.50 107 SER A N 1
ATOM 845 C CA . SER A 1 107 ? -2.303 -3.825 9.944 1.00 86.50 107 SER A CA 1
ATOM 846 C C . SER A 1 107 ? -2.251 -3.051 8.626 1.00 86.50 107 SER A C 1
ATOM 848 O O . SER A 1 107 ? -1.407 -3.327 7.769 1.00 86.50 107 SER A O 1
ATOM 850 N N . ASP A 1 108 ? -3.101 -2.037 8.479 1.00 89.19 108 ASP A N 1
ATOM 851 C CA . ASP A 1 108 ? -3.169 -1.246 7.253 1.00 89.19 108 ASP A CA 1
ATOM 852 C C . ASP A 1 108 ? -1.935 -0.351 7.075 1.00 89.19 108 ASP A C 1
ATOM 854 O O . ASP A 1 108 ? -1.368 -0.311 5.982 1.00 89.19 108 ASP A O 1
ATOM 858 N N . LEU A 1 109 ? -1.418 0.253 8.151 1.00 91.81 109 LEU A N 1
ATOM 859 C CA . LEU A 1 109 ? -0.142 0.983 8.123 1.00 91.81 109 LEU A CA 1
ATOM 860 C C . LEU A 1 109 ? 1.024 0.104 7.657 1.00 91.81 109 LEU A C 1
ATOM 862 O O . LEU A 1 109 ? 1.887 0.553 6.901 1.00 91.81 109 LEU A O 1
ATOM 866 N N . ARG A 1 110 ? 1.046 -1.170 8.060 1.00 90.12 110 ARG A N 1
ATOM 867 C CA . ARG A 1 110 ? 2.080 -2.107 7.614 1.00 90.12 110 ARG A CA 1
ATOM 868 C C . ARG A 1 110 ? 2.006 -2.369 6.108 1.00 90.12 110 ARG A C 1
ATOM 870 O O . ARG A 1 110 ? 3.041 -2.345 5.448 1.00 90.12 110 ARG A O 1
ATOM 877 N N . LYS A 1 111 ? 0.802 -2.561 5.558 1.00 91.62 111 LYS A N 1
ATOM 878 C CA . LYS A 1 111 ? 0.604 -2.735 4.106 1.00 91.62 111 LYS A CA 1
ATOM 879 C C . LYS A 1 111 ? 1.058 -1.505 3.321 1.00 91.62 111 LYS A C 1
ATOM 881 O O . LYS A 1 111 ? 1.686 -1.647 2.272 1.00 91.62 111 LYS A O 1
ATOM 886 N N . VAL A 1 112 ? 0.765 -0.309 3.835 1.00 94.00 112 VAL A N 1
ATOM 887 C CA . VAL A 1 112 ? 1.223 0.950 3.232 1.00 94.00 112 VAL A CA 1
ATOM 888 C C . VAL A 1 112 ? 2.751 1.005 3.217 1.00 94.00 112 VAL A C 1
ATOM 890 O O . VAL A 1 112 ? 3.325 1.227 2.157 1.00 94.00 112 VAL A O 1
ATOM 893 N N . SER A 1 113 ? 3.416 0.692 4.335 1.00 92.50 113 SER A N 1
ATOM 894 C CA . SER A 1 113 ? 4.886 0.671 4.408 1.00 92.50 113 SER A CA 1
ATOM 895 C C . SER A 1 113 ? 5.530 -0.339 3.446 1.00 92.50 113 SER A C 1
ATOM 897 O O . SER A 1 113 ? 6.561 -0.058 2.833 1.00 92.50 113 SER A O 1
ATOM 899 N N . ASP A 1 114 ? 4.934 -1.520 3.275 1.00 91.00 114 ASP A N 1
ATOM 900 C CA . ASP A 1 114 ? 5.443 -2.520 2.328 1.00 91.00 114 ASP A CA 1
ATOM 901 C C . ASP A 1 114 ? 5.250 -2.075 0.864 1.00 91.00 114 ASP A C 1
ATOM 903 O O . ASP A 1 114 ? 6.112 -2.312 0.007 1.00 91.00 114 ASP A O 1
ATOM 907 N N . THR A 1 115 ? 4.151 -1.370 0.584 1.00 93.19 115 THR A N 1
ATOM 908 C CA . THR A 1 115 ? 3.883 -0.768 -0.730 1.00 93.19 115 THR A CA 1
ATOM 909 C C . THR A 1 115 ? 4.872 0.354 -1.027 1.00 93.19 115 THR A C 1
ATOM 911 O O . THR A 1 115 ? 5.457 0.376 -2.107 1.00 93.19 115 THR A O 1
ATOM 914 N N . GLU A 1 116 ? 5.130 1.233 -0.059 1.00 94.25 116 GLU A N 1
ATOM 915 C CA . GLU A 1 116 ? 6.090 2.333 -0.168 1.00 94.25 116 GLU A CA 1
ATOM 916 C C . GLU A 1 116 ? 7.490 1.821 -0.531 1.00 94.25 116 GLU A C 1
ATOM 918 O O . GLU A 1 116 ? 8.061 2.250 -1.531 1.00 94.25 116 GLU A O 1
ATOM 923 N N . LYS A 1 117 ? 7.993 0.798 0.172 1.00 93.62 117 LYS A N 1
ATOM 924 C CA . LYS A 1 117 ? 9.283 0.158 -0.158 1.00 93.62 117 LYS A CA 1
ATOM 925 C C . LYS A 1 117 ? 9.315 -0.439 -1.562 1.00 93.62 117 LYS A C 1
ATOM 927 O O . LYS A 1 117 ? 10.365 -0.491 -2.203 1.00 93.62 117 LYS A O 1
ATOM 932 N N . THR A 1 118 ? 8.186 -0.964 -2.030 1.00 91.94 118 THR A N 1
ATOM 933 C CA . THR A 1 118 ? 8.081 -1.535 -3.378 1.00 91.94 118 THR A CA 1
ATOM 934 C C . THR A 1 118 ? 8.138 -0.435 -4.434 1.00 91.94 118 THR A C 1
ATOM 936 O O . THR A 1 118 ? 8.840 -0.587 -5.435 1.00 91.94 118 THR A O 1
ATOM 939 N N . VAL A 1 119 ? 7.441 0.678 -4.199 1.00 92.25 119 VAL A N 1
ATOM 940 C CA . VAL A 1 119 ? 7.471 1.861 -5.066 1.00 92.25 119 VAL A CA 1
ATOM 941 C C . VAL A 1 119 ? 8.871 2.469 -5.094 1.00 92.25 119 VAL A C 1
ATOM 943 O O . VAL A 1 119 ? 9.404 2.675 -6.179 1.00 92.25 119 VAL A O 1
ATOM 946 N N . GLU A 1 120 ? 9.511 2.650 -3.940 1.00 93.69 120 GLU A N 1
ATOM 947 C CA . GLU A 1 120 ? 10.873 3.185 -3.829 1.00 93.69 120 GLU A CA 1
ATOM 948 C C . GLU A 1 120 ? 11.881 2.347 -4.631 1.00 93.69 120 GLU A C 1
ATOM 950 O O . GLU A 1 120 ? 12.669 2.876 -5.414 1.00 93.69 120 GLU A O 1
ATOM 955 N N . LYS A 1 121 ? 11.816 1.012 -4.528 1.00 89.81 121 LYS A N 1
ATOM 956 C CA . LYS A 1 121 ? 12.669 0.117 -5.328 1.00 89.81 121 LYS A CA 1
ATOM 957 C C . LYS A 1 121 ? 12.447 0.280 -6.830 1.00 89.81 121 LYS A C 1
ATOM 959 O O . LYS A 1 121 ? 13.415 0.259 -7.590 1.00 89.81 121 LYS A O 1
ATOM 964 N N . ARG A 1 122 ? 11.192 0.422 -7.267 1.00 88.19 122 ARG A N 1
ATOM 965 C CA . ARG A 1 122 ? 10.866 0.646 -8.684 1.00 88.19 122 ARG A CA 1
ATOM 966 C C . ARG A 1 122 ? 11.383 2.001 -9.154 1.00 88.19 122 ARG A C 1
ATOM 968 O O . ARG A 1 122 ? 12.013 2.060 -10.202 1.00 88.19 122 ARG A O 1
ATOM 975 N N . GLN A 1 123 ? 11.189 3.050 -8.361 1.00 90.62 123 GLN A N 1
ATOM 976 C CA . GLN A 1 123 ? 11.687 4.389 -8.659 1.00 90.62 123 GLN A CA 1
ATOM 977 C C . GLN A 1 123 ? 13.213 4.405 -8.779 1.00 90.62 123 GLN A C 1
ATOM 979 O O . GLN A 1 123 ? 13.730 4.887 -9.781 1.00 90.62 123 GLN A O 1
ATOM 984 N N . ASN A 1 124 ? 13.929 3.799 -7.829 1.00 88.31 124 ASN A N 1
ATOM 985 C CA . ASN A 1 124 ? 15.388 3.692 -7.878 1.00 88.31 124 ASN A CA 1
ATOM 986 C C . ASN A 1 124 ? 15.865 2.893 -9.098 1.00 88.31 124 ASN A C 1
ATOM 988 O O . ASN A 1 124 ? 16.866 3.245 -9.718 1.00 88.31 124 ASN A O 1
ATOM 992 N N . SER A 1 125 ? 15.139 1.835 -9.474 1.00 87.56 125 SER A N 1
ATOM 993 C CA . SER A 1 125 ? 15.435 1.089 -10.698 1.00 87.56 125 SER A CA 1
ATOM 994 C C . SER A 1 125 ? 15.269 1.964 -11.942 1.00 87.56 125 SER A C 1
ATOM 996 O O . SER A 1 125 ? 16.172 2.012 -12.771 1.00 87.56 125 SER A O 1
ATOM 998 N N . ILE A 1 126 ? 14.162 2.698 -12.064 1.00 87.69 126 ILE A N 1
ATOM 999 C CA . ILE A 1 126 ? 13.913 3.596 -13.201 1.00 87.69 126 ILE A CA 1
ATOM 1000 C C . ILE A 1 126 ? 14.980 4.694 -13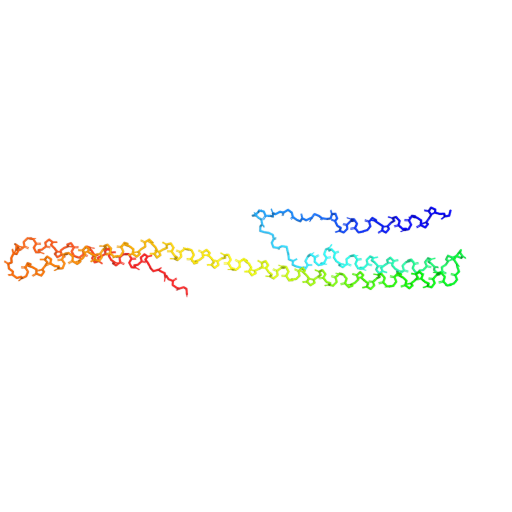.257 1.00 87.69 126 ILE A C 1
ATOM 1002 O O . ILE A 1 126 ? 15.594 4.899 -14.301 1.00 87.69 126 ILE A O 1
ATOM 1006 N N . GLN A 1 127 ? 15.249 5.350 -12.127 1.00 90.81 127 GLN A N 1
ATOM 1007 C CA . GLN A 1 127 ? 16.230 6.428 -12.031 1.00 90.81 127 GLN A CA 1
ATOM 1008 C C . GLN A 1 127 ? 17.640 5.968 -12.420 1.00 90.81 127 GLN A C 1
ATOM 1010 O O . GLN A 1 127 ? 18.398 6.752 -12.981 1.00 90.81 127 GLN A O 1
ATOM 1015 N N . LYS A 1 128 ? 17.988 4.705 -12.151 1.00 88.62 128 LYS A N 1
ATOM 1016 C CA . LYS A 1 128 ? 19.278 4.134 -12.538 1.00 88.62 128 LYS A CA 1
ATOM 1017 C C . LYS A 1 128 ? 19.330 3.730 -14.012 1.00 88.62 128 LYS A C 1
ATOM 1019 O O . LYS A 1 128 ? 20.301 4.044 -14.688 1.00 88.62 128 LYS A O 1
ATOM 1024 N N . HIS A 1 129 ? 18.331 2.997 -14.499 1.00 86.62 129 HIS A N 1
ATOM 1025 C CA . HIS A 1 129 ? 18.430 2.331 -15.801 1.00 86.62 129 HIS A CA 1
ATOM 1026 C C . HIS A 1 129 ? 18.008 3.217 -16.978 1.00 86.62 129 HIS A C 1
ATOM 1028 O O . HIS A 1 129 ? 18.502 3.004 -18.079 1.00 86.62 129 HIS A O 1
ATOM 1034 N N . VAL A 1 130 ? 17.137 4.214 -16.777 1.00 88.88 130 VAL A N 1
ATOM 1035 C CA . VAL A 1 130 ? 16.722 5.115 -17.869 1.00 88.88 130 VAL A CA 1
ATOM 1036 C C . VAL A 1 130 ? 17.892 5.946 -18.414 1.00 88.88 130 VAL A C 1
ATOM 1038 O O . VAL A 1 130 ? 18.066 5.943 -19.629 1.00 88.88 130 VAL A O 1
ATOM 1041 N N . PRO A 1 131 ? 18.736 6.597 -17.587 1.00 92.06 131 PRO A N 1
ATOM 1042 C CA . PRO A 1 131 ? 19.907 7.311 -18.101 1.00 92.06 131 PRO A CA 1
ATOM 1043 C C . PRO A 1 131 ? 20.877 6.397 -18.857 1.00 92.06 131 PRO A C 1
ATOM 1045 O O . PRO A 1 131 ? 21.301 6.748 -19.949 1.00 92.06 131 PRO A O 1
ATOM 1048 N N . MET A 1 132 ? 21.146 5.196 -18.326 1.00 88.38 132 MET A N 1
ATOM 1049 C CA . MET A 1 132 ? 22.010 4.207 -18.987 1.00 88.38 132 MET A CA 1
ATOM 1050 C C . MET A 1 132 ? 21.464 3.775 -20.355 1.00 88.38 132 MET A C 1
ATOM 1052 O O . MET A 1 132 ? 22.225 3.546 -21.286 1.00 88.38 132 MET A O 1
ATOM 1056 N N . PHE A 1 133 ? 20.140 3.640 -20.480 1.00 87.31 133 PHE A N 1
ATOM 1057 C CA . PHE A 1 133 ? 19.502 3.313 -21.753 1.00 87.31 133 PHE A CA 1
ATOM 1058 C C . PHE A 1 133 ? 19.657 4.450 -22.767 1.00 87.31 133 PHE A C 1
ATOM 1060 O O . PHE A 1 133 ? 19.967 4.185 -23.923 1.00 87.31 133 PHE A O 1
ATOM 1067 N N . LEU A 1 134 ? 19.450 5.699 -22.337 1.00 90.94 134 LEU A N 1
ATOM 1068 C CA . LEU A 1 134 ? 19.579 6.864 -23.215 1.00 90.94 134 LEU A CA 1
ATOM 1069 C C . LEU A 1 134 ? 21.017 7.029 -23.717 1.00 90.94 134 LEU A C 1
ATOM 1071 O O . LEU A 1 134 ? 21.205 7.214 -24.911 1.00 90.94 134 LEU A O 1
ATOM 1075 N N . GLU A 1 135 ? 22.010 6.857 -22.844 1.00 90.88 135 GLU A N 1
ATOM 1076 C CA . GLU A 1 135 ? 23.432 6.898 -23.214 1.00 90.88 135 GLU A CA 1
ATOM 1077 C C . GLU A 1 135 ? 23.783 5.826 -24.260 1.00 90.88 135 GLU A C 1
ATOM 1079 O O . GLU A 1 135 ? 24.364 6.137 -25.296 1.00 90.88 135 GLU A O 1
ATOM 1084 N N . ALA A 1 136 ? 23.333 4.582 -24.062 1.00 87.12 136 ALA A N 1
ATOM 1085 C CA . ALA A 1 136 ? 23.554 3.510 -25.035 1.00 87.12 136 ALA A CA 1
ATOM 1086 C C . ALA A 1 136 ? 22.837 3.763 -26.380 1.00 87.12 136 ALA A C 1
ATOM 1088 O O . ALA A 1 136 ? 23.323 3.361 -27.440 1.00 87.12 136 ALA A O 1
ATOM 1089 N N . CYS A 1 137 ? 21.677 4.432 -26.363 1.00 85.12 137 CYS A N 1
ATOM 1090 C CA . CYS A 1 137 ? 20.998 4.869 -27.583 1.00 85.12 137 CYS A CA 1
ATOM 1091 C C . CYS A 1 137 ? 21.765 5.979 -28.314 1.00 85.12 137 CYS A C 1
ATOM 1093 O O . CYS A 1 137 ? 21.850 5.920 -29.541 1.00 85.12 137 CYS A O 1
ATOM 1095 N N . ASP A 1 138 ? 22.326 6.948 -27.589 1.00 93.12 138 ASP A N 1
ATOM 1096 C CA . ASP A 1 138 ? 23.144 8.018 -28.169 1.00 93.12 138 ASP A CA 1
ATOM 1097 C C . ASP A 1 138 ? 24.411 7.440 -28.828 1.00 93.12 138 ASP A C 1
ATOM 1099 O O . ASP A 1 138 ? 24.725 7.781 -29.970 1.00 93.12 138 ASP A O 1
ATOM 1103 N N . GLU A 1 139 ? 25.091 6.489 -28.176 1.00 90.06 139 GLU A N 1
ATOM 1104 C CA . GLU A 1 139 ? 26.242 5.776 -28.756 1.00 90.06 139 GLU A CA 1
ATOM 1105 C C . GLU A 1 139 ? 25.868 5.001 -30.028 1.00 90.06 139 GLU A C 1
ATOM 1107 O O . GLU A 1 139 ? 26.544 5.101 -31.056 1.00 90.06 139 GLU A O 1
ATOM 1112 N N . ALA A 1 140 ? 24.755 4.260 -30.004 1.00 88.00 140 ALA A N 1
ATOM 1113 C CA . ALA A 1 140 ? 24.277 3.540 -31.180 1.00 88.00 140 ALA A CA 1
ATOM 1114 C C . ALA A 1 140 ? 23.967 4.491 -32.349 1.00 88.00 140 ALA A C 1
ATOM 1116 O O . ALA A 1 140 ? 24.282 4.171 -33.499 1.00 88.00 140 ALA A O 1
ATOM 1117 N N . LEU A 1 141 ? 23.384 5.662 -32.070 1.00 92.50 141 LEU A N 1
ATOM 1118 C CA . LEU A 1 141 ? 23.065 6.660 -33.089 1.00 92.50 141 LEU A CA 1
ATOM 1119 C C . LEU A 1 141 ? 24.329 7.185 -33.782 1.00 92.50 141 LEU A C 1
ATOM 1121 O O . LEU A 1 141 ? 24.356 7.232 -35.011 1.00 92.50 141 LEU A O 1
ATOM 1125 N N . ILE A 1 142 ? 25.393 7.477 -33.024 1.00 91.50 142 ILE A N 1
ATOM 1126 C CA . ILE A 1 142 ? 26.692 7.902 -33.577 1.00 91.50 142 ILE A CA 1
ATOM 1127 C C . ILE A 1 142 ? 27.219 6.868 -34.582 1.00 91.50 142 ILE A C 1
ATOM 1129 O O . ILE A 1 142 ? 27.687 7.218 -35.668 1.00 91.50 142 ILE A O 1
ATOM 1133 N N . HIS A 1 143 ? 27.128 5.577 -34.252 1.00 85.75 143 HIS A N 1
ATOM 1134 C CA . HIS A 1 143 ? 27.586 4.524 -35.157 1.00 85.75 143 HIS A CA 1
ATOM 1135 C C . HIS A 1 143 ? 26.698 4.380 -36.395 1.00 85.75 143 HIS A C 1
ATOM 1137 O O . HIS A 1 143 ? 27.228 4.175 -37.486 1.00 85.75 143 HIS A O 1
ATOM 1143 N N . VAL A 1 144 ? 25.376 4.533 -36.261 1.00 89.50 144 VAL A N 1
ATOM 1144 C CA . VAL A 1 144 ? 24.453 4.559 -37.409 1.00 89.50 144 VAL A CA 1
ATOM 1145 C C . VAL A 1 144 ? 24.789 5.714 -38.353 1.00 89.50 144 VAL A C 1
ATOM 1147 O O . VAL A 1 144 ? 24.882 5.497 -39.560 1.00 89.50 144 VAL A O 1
ATOM 1150 N N . GLU A 1 145 ? 25.024 6.917 -37.828 1.00 89.94 145 GLU A N 1
ATOM 1151 C CA . GLU A 1 145 ? 25.420 8.077 -38.633 1.00 89.94 145 GLU A CA 1
ATOM 1152 C C . GLU A 1 145 ? 26.749 7.834 -39.362 1.00 89.94 145 GLU A C 1
ATOM 1154 O O . GLU A 1 145 ? 26.843 8.067 -40.569 1.00 89.94 145 GLU A O 1
ATOM 1159 N N . ALA A 1 146 ? 27.753 7.280 -38.675 1.00 83.12 146 ALA A N 1
ATOM 1160 C CA . ALA A 1 146 ? 29.031 6.922 -39.290 1.00 83.12 146 ALA A CA 1
ATOM 1161 C C . ALA A 1 146 ? 28.870 5.888 -40.422 1.00 83.12 146 ALA A C 1
ATOM 1163 O O . ALA A 1 146 ? 29.489 6.019 -41.478 1.00 83.12 146 ALA A O 1
ATOM 1164 N N . ILE A 1 147 ? 28.011 4.881 -40.239 1.00 84.88 147 ILE A N 1
ATOM 1165 C CA . ILE A 1 147 ? 27.707 3.866 -41.260 1.00 84.88 147 ILE A CA 1
ATOM 1166 C C . ILE A 1 147 ? 27.037 4.502 -42.481 1.00 84.88 147 ILE A C 1
ATOM 1168 O O . ILE A 1 147 ? 27.413 4.179 -43.608 1.00 84.88 147 ILE A O 1
ATOM 1172 N N . LEU A 1 148 ? 26.073 5.405 -42.275 1.00 85.88 148 LEU A N 1
ATOM 1173 C CA . LEU A 1 148 ? 25.387 6.111 -43.362 1.00 85.88 148 LEU A CA 1
ATOM 1174 C C . LEU A 1 148 ? 26.370 6.954 -44.185 1.00 85.88 148 LEU A C 1
ATOM 1176 O O . LEU A 1 148 ? 26.397 6.828 -45.406 1.00 85.88 148 LEU A O 1
ATOM 1180 N N . ILE A 1 149 ? 27.242 7.717 -43.520 1.00 82.31 149 ILE A N 1
ATOM 1181 C CA . ILE A 1 149 ? 28.314 8.492 -44.166 1.00 82.31 149 ILE A CA 1
ATOM 1182 C C . ILE A 1 149 ? 29.250 7.565 -44.962 1.00 82.31 149 ILE A C 1
ATOM 1184 O O . ILE A 1 149 ? 29.594 7.838 -46.115 1.00 82.31 149 ILE A O 1
ATOM 1188 N N . GLY A 1 150 ? 29.634 6.424 -44.384 1.00 77.75 150 GLY A N 1
ATOM 1189 C CA . GLY A 1 150 ? 30.485 5.444 -45.059 1.00 77.75 150 GLY A CA 1
ATOM 1190 C C . GLY A 1 150 ? 29.840 4.779 -46.271 1.00 77.75 150 GLY A C 1
ATOM 1191 O O . GLY A 1 150 ? 30.531 4.526 -47.258 1.00 77.75 150 GLY A O 1
ATOM 1192 N N . ALA A 1 151 ? 28.527 4.548 -46.238 1.00 76.44 151 ALA A N 1
ATOM 1193 C CA . ALA A 1 151 ? 27.770 3.989 -47.356 1.00 76.44 151 ALA A CA 1
ATOM 1194 C C . ALA A 1 151 ? 27.724 4.928 -48.577 1.00 76.44 151 ALA A C 1
ATOM 1196 O O . ALA A 1 151 ? 27.615 4.454 -49.707 1.00 76.44 151 ALA A O 1
ATOM 1197 N N . GLU A 1 152 ? 27.889 6.238 -48.374 1.00 83.62 152 GLU A N 1
ATOM 1198 C CA . GLU A 1 152 ? 28.048 7.233 -49.447 1.00 83.62 152 GLU A CA 1
ATOM 1199 C C . GLU A 1 152 ? 29.454 7.216 -50.086 1.00 83.62 152 GLU A C 1
ATOM 1201 O O . GLU A 1 152 ? 29.750 8.005 -50.982 1.00 83.62 152 GLU A O 1
ATOM 1206 N N . GLY A 1 153 ? 30.330 6.298 -49.656 1.00 77.12 153 GLY A N 1
ATOM 1207 C CA . GLY A 1 153 ? 31.668 6.091 -50.220 1.00 77.12 153 GLY A CA 1
ATOM 1208 C C . GLY A 1 153 ? 32.746 7.010 -49.642 1.00 77.12 153 GLY A C 1
ATOM 1209 O O . GLY A 1 153 ? 33.840 7.090 -50.198 1.00 77.12 153 GLY A O 1
ATOM 1210 N N . THR A 1 154 ? 32.455 7.708 -48.542 1.00 78.31 154 THR A N 1
ATOM 1211 C CA . THR A 1 154 ? 33.373 8.685 -47.930 1.00 78.31 154 THR A CA 1
ATOM 1212 C C . THR A 1 154 ? 34.290 8.094 -46.849 1.00 78.31 154 THR A C 1
ATOM 1214 O O . THR A 1 154 ? 35.304 8.708 -46.515 1.00 78.31 154 THR A O 1
ATOM 1217 N N . LEU A 1 155 ? 33.988 6.895 -46.329 1.00 77.62 155 LEU A N 1
ATOM 1218 C CA . LEU A 1 155 ? 34.826 6.173 -45.360 1.00 77.62 155 LEU A CA 1
ATOM 1219 C C . LEU A 1 155 ? 35.581 5.010 -46.008 1.00 77.62 155 LEU A C 1
ATOM 1221 O O . LEU A 1 155 ? 35.138 4.415 -46.991 1.00 77.62 155 LEU A O 1
ATOM 1225 N N . SER A 1 156 ? 36.711 4.633 -45.406 1.00 86.81 156 SER A N 1
ATOM 1226 C CA . SER A 1 156 ? 37.384 3.381 -45.749 1.00 86.81 156 SER A CA 1
ATOM 1227 C C . SER A 1 156 ? 36.538 2.174 -45.326 1.00 86.81 156 SER A C 1
ATOM 1229 O O . SER A 1 156 ? 35.784 2.223 -44.351 1.00 86.81 156 SER A O 1
ATOM 1231 N N . VAL A 1 157 ? 36.708 1.049 -46.026 1.00 84.62 157 VAL A N 1
ATOM 1232 C CA . VAL A 1 157 ? 36.043 -0.228 -45.696 1.00 84.62 157 VAL A CA 1
ATOM 1233 C C . VAL A 1 157 ? 36.355 -0.672 -44.259 1.00 84.62 157 VAL A C 1
ATOM 1235 O O . VAL A 1 157 ? 35.502 -1.234 -43.576 1.00 84.62 157 VAL A O 1
ATOM 1238 N N . GLU A 1 158 ? 37.565 -0.393 -43.776 1.00 88.00 158 GLU A N 1
ATOM 1239 C CA . GLU A 1 158 ? 37.993 -0.695 -42.406 1.00 88.00 158 GLU A CA 1
ATOM 1240 C C . GLU A 1 158 ? 37.225 0.133 -41.368 1.00 88.00 158 GLU A C 1
ATOM 1242 O O . GLU A 1 158 ? 36.738 -0.428 -40.387 1.00 88.00 158 GLU A O 1
ATOM 1247 N N . ALA A 1 159 ? 37.057 1.439 -41.608 1.00 82.69 159 ALA A N 1
ATOM 1248 C CA . ALA A 1 159 ? 36.285 2.318 -40.732 1.00 82.69 159 ALA A CA 1
ATOM 1249 C C . ALA A 1 159 ? 34.797 1.935 -40.719 1.00 82.69 159 ALA A C 1
ATOM 1251 O O . ALA A 1 159 ? 34.195 1.854 -39.652 1.00 82.69 159 ALA A O 1
ATOM 1252 N N . PHE A 1 160 ? 34.229 1.602 -41.882 1.00 82.44 160 PHE A N 1
ATOM 1253 C CA . PHE A 1 160 ? 32.855 1.110 -41.994 1.00 82.44 160 PHE A CA 1
ATOM 1254 C C . PHE A 1 160 ? 32.630 -0.185 -41.193 1.00 82.44 160 PHE A C 1
ATOM 1256 O O . PHE A 1 160 ? 31.682 -0.290 -40.411 1.00 82.44 160 PHE A O 1
ATOM 1263 N N . ASN A 1 161 ? 33.530 -1.165 -41.334 1.00 85.56 161 ASN A N 1
ATOM 1264 C CA . ASN A 1 161 ? 33.447 -2.431 -40.600 1.00 85.56 161 ASN A CA 1
ATOM 1265 C C . ASN A 1 161 ? 33.614 -2.243 -39.085 1.00 85.56 161 ASN A C 1
ATOM 1267 O O . ASN A 1 161 ? 32.948 -2.932 -38.309 1.00 85.56 161 ASN A O 1
ATOM 1271 N N . ALA A 1 162 ? 34.473 -1.313 -38.656 1.00 89.44 162 ALA A N 1
ATOM 1272 C CA . ALA A 1 162 ? 34.609 -0.959 -37.248 1.00 89.44 162 ALA A CA 1
ATOM 1273 C C . ALA A 1 162 ? 33.298 -0.372 -36.696 1.00 89.44 162 ALA A C 1
ATOM 1275 O O . ALA A 1 162 ? 32.797 -0.868 -35.690 1.00 89.44 162 ALA A O 1
ATOM 1276 N N . SER A 1 163 ? 32.680 0.589 -37.391 1.00 84.81 163 SER A N 1
ATOM 1277 C CA . SER A 1 163 ? 31.402 1.183 -36.970 1.00 84.81 163 SER A CA 1
ATOM 1278 C C . SER A 1 163 ? 30.261 0.162 -36.885 1.00 84.81 163 SER A C 1
ATOM 1280 O O . SER A 1 163 ? 29.486 0.196 -35.934 1.00 84.81 163 SER A O 1
ATOM 1282 N N . MET A 1 164 ? 30.178 -0.795 -37.817 1.00 82.38 164 MET A N 1
ATOM 1283 C CA . MET A 1 164 ? 29.197 -1.892 -37.756 1.00 82.38 164 MET A CA 1
ATOM 1284 C C . MET A 1 164 ? 29.380 -2.784 -36.520 1.00 82.38 164 MET A C 1
ATOM 1286 O O . MET A 1 164 ? 28.400 -3.234 -35.923 1.00 82.38 164 MET A O 1
ATOM 1290 N N . LYS A 1 165 ? 30.632 -3.050 -36.129 1.00 91.00 165 LYS A N 1
ATOM 1291 C CA . LYS A 1 165 ? 30.947 -3.846 -34.940 1.00 91.00 165 LYS A CA 1
ATOM 1292 C C . LYS A 1 165 ? 30.581 -3.104 -33.655 1.00 91.00 165 LYS A C 1
ATOM 1294 O O . LYS A 1 165 ? 29.970 -3.709 -32.779 1.00 91.00 165 LYS A O 1
ATOM 1299 N N . GLU A 1 166 ? 30.916 -1.821 -33.555 1.00 89.31 166 GLU A N 1
ATOM 1300 C CA . GLU A 1 166 ? 30.568 -1.006 -32.385 1.00 89.31 166 GLU A CA 1
ATOM 1301 C C . GLU A 1 166 ? 29.046 -0.823 -32.255 1.00 89.31 166 GLU A C 1
ATOM 1303 O O . GLU A 1 166 ? 28.500 -0.997 -31.169 1.00 89.31 166 GLU A O 1
ATOM 1308 N N . LEU A 1 167 ? 28.320 -0.637 -33.368 1.00 88.12 167 LEU A N 1
ATOM 1309 C CA . LEU A 1 167 ? 26.852 -0.639 -33.362 1.00 88.12 167 LEU A CA 1
ATOM 1310 C C . LEU A 1 167 ? 26.280 -1.950 -32.802 1.00 88.12 167 LEU A C 1
ATOM 1312 O O . LEU A 1 167 ? 25.331 -1.942 -32.018 1.00 88.12 167 LEU A O 1
ATOM 1316 N N . TRP A 1 168 ? 26.850 -3.093 -33.193 1.00 90.12 168 TRP A N 1
ATOM 1317 C CA . TRP A 1 168 ? 26.426 -4.391 -32.668 1.00 90.12 168 TRP A CA 1
ATOM 1318 C C . TRP A 1 168 ? 26.636 -4.503 -31.152 1.00 90.12 168 TRP A C 1
ATOM 1320 O O . TRP A 1 168 ? 25.777 -5.051 -30.457 1.00 90.12 168 TRP A O 1
ATOM 1330 N N . MET A 1 169 ? 27.748 -3.972 -30.637 1.00 88.94 169 MET A N 1
ATOM 1331 C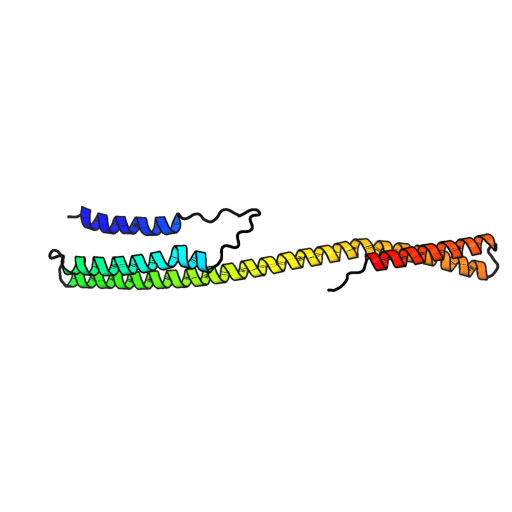 CA . MET A 1 169 ? 28.035 -3.931 -29.199 1.00 88.94 169 MET A CA 1
ATOM 1332 C C . MET A 1 169 ? 27.054 -3.012 -28.460 1.00 88.94 169 MET A C 1
ATOM 1334 O O . MET A 1 169 ? 26.411 -3.466 -27.515 1.00 88.94 169 MET A O 1
ATOM 1338 N N . ALA A 1 170 ? 26.823 -1.794 -28.957 1.00 84.44 170 ALA A N 1
ATOM 1339 C CA . ALA A 1 170 ? 25.855 -0.861 -28.377 1.00 84.44 170 ALA A CA 1
ATOM 1340 C C . ALA A 1 170 ? 24.430 -1.455 -28.334 1.00 84.44 170 ALA A C 1
ATOM 1342 O O . ALA A 1 170 ? 23.726 -1.364 -27.327 1.00 84.44 170 ALA A O 1
ATOM 1343 N N . MET A 1 171 ? 24.005 -2.167 -29.386 1.00 84.06 171 MET A N 1
ATOM 1344 C CA . MET A 1 171 ? 22.720 -2.882 -29.386 1.00 84.06 171 MET A CA 1
ATOM 1345 C C . MET A 1 171 ? 22.651 -4.007 -28.337 1.00 84.06 171 MET A C 1
ATOM 1347 O O . MET A 1 171 ? 21.574 -4.277 -27.790 1.00 84.06 171 MET A O 1
ATOM 1351 N N . ALA A 1 172 ? 23.768 -4.683 -28.053 1.00 87.12 172 ALA A N 1
ATOM 1352 C CA . ALA A 1 172 ? 23.833 -5.696 -27.002 1.00 87.12 172 ALA A CA 1
ATOM 1353 C C . ALA A 1 172 ? 23.682 -5.068 -25.606 1.00 87.12 172 ALA A C 1
ATOM 1355 O O . ALA A 1 172 ? 22.939 -5.608 -24.779 1.00 87.12 172 ALA A O 1
ATOM 1356 N N . ASP A 1 173 ? 24.291 -3.904 -25.384 1.00 84.00 173 ASP A N 1
ATOM 1357 C CA . ASP A 1 173 ? 24.197 -3.154 -24.130 1.00 84.00 173 ASP A CA 1
ATOM 1358 C C . ASP A 1 173 ? 22.784 -2.596 -23.910 1.00 84.00 173 ASP A C 1
ATOM 1360 O O . ASP A 1 173 ? 22.204 -2.797 -22.839 1.00 84.00 173 ASP A O 1
ATOM 1364 N N . ILE A 1 174 ? 22.140 -2.042 -24.947 1.00 84.50 174 ILE A N 1
ATOM 1365 C CA . ILE A 1 174 ? 20.719 -1.640 -24.913 1.00 84.50 174 ILE A CA 1
ATOM 1366 C C . ILE A 1 174 ? 19.834 -2.817 -24.477 1.00 84.50 174 ILE A C 1
ATOM 1368 O O . ILE A 1 174 ? 18.981 -2.688 -23.590 1.00 84.50 174 ILE A O 1
ATOM 1372 N N . LYS A 1 175 ? 20.048 -4.000 -25.068 1.00 86.19 175 LYS A N 1
ATOM 1373 C CA . LYS A 1 175 ? 19.306 -5.217 -24.715 1.00 86.19 175 LYS A CA 1
ATOM 1374 C C . LYS A 1 175 ? 19.563 -5.639 -23.266 1.00 86.19 175 LYS A C 1
ATOM 1376 O O . LYS A 1 175 ? 18.638 -6.095 -22.589 1.00 86.19 175 LYS A O 1
ATOM 1381 N N . GLN A 1 176 ? 20.792 -5.502 -22.773 1.00 85.00 176 GLN A N 1
ATOM 1382 C CA . GLN A 1 176 ? 21.130 -5.802 -21.385 1.00 85.00 176 GLN A CA 1
ATOM 1383 C C . GLN A 1 176 ? 20.437 -4.836 -20.420 1.00 85.00 176 GLN A C 1
ATOM 1385 O O . GLN A 1 176 ? 19.800 -5.296 -19.472 1.00 85.00 176 GLN A O 1
ATOM 1390 N N . VAL A 1 177 ? 20.487 -3.526 -20.676 1.00 80.69 177 VAL A N 1
ATOM 1391 C CA . VAL A 1 177 ? 19.818 -2.506 -19.853 1.00 80.69 177 VAL A CA 1
ATOM 1392 C C . VAL A 1 177 ? 18.304 -2.726 -19.834 1.00 80.69 177 VAL A C 1
ATOM 1394 O O . VAL A 1 177 ? 17.694 -2.660 -18.768 1.00 80.69 177 VAL A O 1
ATOM 1397 N N . PHE A 1 178 ? 17.696 -3.099 -20.963 1.00 76.44 178 PHE A N 1
ATOM 1398 C CA . PHE A 1 178 ? 16.270 -3.433 -21.034 1.00 76.44 178 PHE A CA 1
ATOM 1399 C C . PHE A 1 178 ? 15.897 -4.681 -20.208 1.00 76.44 178 PHE A C 1
ATOM 1401 O O . PHE A 1 178 ? 14.849 -4.723 -19.556 1.00 76.44 178 PHE A O 1
ATOM 1408 N N . ASN A 1 179 ? 16.772 -5.691 -20.184 1.00 77.81 179 ASN A N 1
ATOM 1409 C CA . ASN A 1 179 ? 16.592 -6.898 -19.372 1.00 77.81 179 ASN A CA 1
ATOM 1410 C C . ASN A 1 179 ? 16.836 -6.647 -17.875 1.00 77.81 179 ASN A C 1
ATOM 1412 O O . ASN A 1 179 ? 16.156 -7.237 -17.039 1.00 77.81 179 ASN A O 1
ATOM 1416 N N . LEU A 1 180 ? 17.770 -5.761 -17.520 1.00 69.31 180 LEU A N 1
ATOM 1417 C CA . LEU A 1 180 ? 17.990 -5.306 -16.140 1.00 69.31 180 LEU A CA 1
ATOM 1418 C C . LEU A 1 180 ? 16.836 -4.417 -15.652 1.00 69.31 180 LEU A C 1
ATOM 1420 O O . LEU A 1 180 ? 16.440 -4.478 -14.489 1.00 69.31 180 LEU A O 1
ATOM 1424 N N . GLY A 1 181 ? 16.259 -3.645 -16.574 1.00 61.56 181 GLY A N 1
ATOM 1425 C CA . GLY A 1 181 ? 15.080 -2.810 -16.396 1.00 61.56 181 GLY A CA 1
ATOM 1426 C C . GLY A 1 181 ? 13.753 -3.565 -16.440 1.00 61.56 181 GLY A C 1
ATOM 1427 O O . GLY A 1 181 ? 12.717 -2.917 -16.294 1.00 61.56 181 GLY A O 1
ATOM 1428 N N . HIS A 1 182 ? 13.744 -4.903 -16.584 1.00 53.88 182 HIS A N 1
ATOM 1429 C CA . HIS A 1 182 ? 12.551 -5.712 -16.329 1.00 53.88 182 HIS A CA 1
ATOM 1430 C C . HIS A 1 182 ? 12.163 -5.592 -14.851 1.00 53.88 182 HIS A C 1
ATOM 1432 O O . HIS A 1 182 ? 12.413 -6.450 -14.003 1.00 53.88 182 HIS A O 1
ATOM 1438 N N . MET A 1 183 ? 11.434 -4.514 -14.585 1.00 50.28 183 MET A N 1
ATOM 1439 C CA . MET A 1 183 ? 10.238 -4.507 -13.778 1.00 50.28 183 MET A CA 1
ATOM 1440 C C . MET A 1 183 ? 9.358 -5.669 -14.249 1.00 50.28 183 MET A C 1
ATOM 1442 O O . MET A 1 183 ? 8.415 -5.477 -15.008 1.00 50.28 183 MET A O 1
ATOM 1446 N N . ARG A 1 184 ? 9.678 -6.901 -13.831 1.00 42.03 184 ARG A N 1
ATOM 1447 C CA . ARG A 1 184 ? 8.697 -7.982 -13.805 1.00 42.03 184 ARG A CA 1
ATOM 1448 C C . ARG A 1 184 ? 7.555 -7.460 -12.942 1.00 42.03 184 ARG A C 1
ATOM 1450 O O . ARG A 1 184 ? 7.649 -7.444 -11.715 1.00 42.03 184 ARG A O 1
ATOM 1457 N N . THR A 1 185 ? 6.518 -6.943 -13.586 1.00 41.41 185 THR A N 1
ATOM 1458 C CA . THR A 1 185 ? 5.199 -6.865 -12.978 1.00 41.41 185 THR A CA 1
ATOM 1459 C C . THR A 1 185 ? 4.850 -8.285 -12.531 1.00 41.41 185 THR A C 1
ATOM 1461 O O . THR A 1 185 ? 4.943 -9.191 -13.365 1.00 41.41 185 THR A O 1
ATOM 1464 N N . PRO A 1 186 ? 4.576 -8.514 -11.234 1.00 43.66 186 PRO A N 1
ATOM 1465 C CA . PRO A 1 186 ? 3.954 -9.757 -10.801 1.00 43.66 186 PRO A CA 1
ATOM 1466 C C . PRO A 1 186 ? 2.566 -9.912 -11.428 1.00 43.66 186 PRO A C 1
ATOM 1468 O O . PRO A 1 186 ? 1.935 -8.867 -11.720 1.00 43.66 186 PRO A O 1
#

Foldseek 3Di:
DVVVVVVVVVVVVVVVVVVVVDDPPPPDDDDPDPPDPCCVCVVPPVVVLVVLVVVLVVVLVVLVPPPPDDPVVSVVVNVVSVVVSVVVVVVSVVVSVVVVVVVVVVVVVVVVVVVVVVVVVLVVLCVPLVVQLVVLVVQLVVLVVQLVCVVVVNDDPVSNVVSVVSNVVSVVSNVVSVVSNPPPDD

Sequence (186 aa):
MRNQILGLIFSFSLFPAAVLAMPICPPMGKSKVAMDHRRMNDALYLPAVELFDSYYYHNKVDLSQNRDLSAEERAQIIKDFRNLGHKIKGIASTINDMTARLSQTMSDLRKVSDTEKTVEKRQNSIQKHVPMFLEACDEALIHVEAILIGAEGTLSVEAFNASMKELWMAMADIKQVFNLGHMRTP

pLDDT: mean 70.68, std 19.47, range [30.16, 94.25]

Secondary structure (DSSP, 8-state):
-HHHHHHHHHHHHSHHHHHHSS-------S------HHHHHHHHHHHHHHHHHHHHHHHHHHHHH-TTS-HHHHHHHHHHHHHHHHHHHHHHHHHHHHHHHHHHHHHHHHHHHHHHHHHHHHHHHHHHHHHHHHHHHHHHHHHHHHHHHHHTT-S-HHHHHHHHHHHHHHHHHHHHHHHHT-----